Protein AF-A0A0C3Q1I4-F1 (afdb_monomer_lite)

Sequence (252 aa):
MLTPQARILRLLVARRTSPTLAASWKVRGNGSRATNPTNKQSALCCYRQPPISSAFNTSNLSAMATLPTVLLDVNYTDEKTKIEHFLRNFVSQDVTRAFGEMDLEDHEDDEGMGGEDRGTYMKQLQQIANRRQQALEIDLEDVSKHDKGITGLVAAIRGNTRRYTQLFCEVVDSIIPQPTVDISMEEDPLDVILHQRREQQAQSQAENPEAAPFPPELMRRYNLYFKPLASDNIKPFAVREVHGSDMGKLIT

Secondary structure (DSSP, 8-state):
-----------------------------------------------PPPPP-------------PPPPPP-S--HHHHHHHHHHHHHH---HHHHHHTTS------------TTTTS-HHHHHHHHHHTTS--EEEEEHHHHHHH---SS-HHHHHHH-HHHHHHHHHHHHHHHPPPPSS-TTS---HHHHHHHHHHHHHHHHHHH-TTPPPPPHHHH---EEEEEPPSSS--PPPPGGG--GGGTTS---

Foldseek 3Di:
DDDDDDDDDDDDDDDDDDDDDDDDDDDDDDDDDDDDDDDDDDDDDDDDDDDDDDDDDDPDDDPPPDDDDDDDPDDLVVVLVLLLCLLQPQWDVVVVVVVVPDDDDDDDDDDDDPDPTRDPNLVVLQCVLQVNAAEAEDEVVSLVVSDPDPPRPSVVCQQAVVVVQVSNVVSSVVVRDHHPDDCVVDDDPLNVVVVVVVVVVVVVCVVPVPDDDDDVVSVRRHHYHYDYHPPPPPDQDDPVNDDPSSPRGDGD

InterPro domains:
  IPR012340 Nucleic acid-binding, OB-fold [SSF50249] (116-252)
  IPR027925 MCM, N-terminal domain [PF14551] (80-227)

Structure (mmCIF, N/CA/C/O backbone):
data_AF-A0A0C3Q1I4-F1
#
_entry.id   AF-A0A0C3Q1I4-F1
#
loop_
_atom_site.group_PDB
_atom_site.id
_atom_site.type_symbol
_atom_site.label_atom_id
_atom_site.label_alt_id
_atom_site.label_comp_id
_atom_site.label_asym_id
_atom_site.label_entity_id
_atom_site.label_seq_id
_atom_site.pdbx_PDB_ins_code
_atom_site.Cartn_x
_atom_site.Cartn_y
_atom_site.Cartn_z
_atom_site.occupancy
_atom_site.B_iso_or_equiv
_atom_site.auth_seq_id
_atom_site.auth_comp_id
_atom_site.auth_asym_id
_atom_site.auth_atom_id
_atom_site.pdbx_PDB_model_num
ATOM 1 N N . MET A 1 1 ? -34.518 -12.593 52.560 1.00 38.69 1 MET A N 1
ATOM 2 C CA . MET A 1 1 ? -35.019 -13.984 52.499 1.00 38.69 1 MET A CA 1
ATOM 3 C C . MET A 1 1 ? -34.585 -14.547 51.151 1.00 38.69 1 MET A C 1
ATOM 5 O O . MET A 1 1 ? -35.079 -14.083 50.141 1.00 38.69 1 MET A O 1
ATOM 9 N N . LEU A 1 2 ? -33.377 -15.112 51.091 1.00 38.28 2 LEU A N 1
ATOM 10 C CA . LEU A 1 2 ? -33.091 -16.558 51.109 1.00 38.28 2 LEU A CA 1
ATOM 11 C C . LEU A 1 2 ? -33.556 -17.270 49.827 1.00 38.28 2 LEU A C 1
ATOM 13 O O . LEU A 1 2 ? -34.738 -17.512 49.619 1.00 38.28 2 LEU A O 1
ATOM 17 N N . THR A 1 3 ? -32.564 -17.585 48.995 1.00 54.28 3 THR A N 1
ATOM 18 C CA . THR A 1 3 ? -32.604 -18.534 47.880 1.00 54.28 3 THR A CA 1
ATOM 19 C C . THR A 1 3 ? -32.886 -19.964 48.366 1.00 54.28 3 THR A C 1
ATOM 21 O O . THR A 1 3 ? -32.583 -20.298 49.513 1.00 54.28 3 THR A O 1
ATOM 24 N N . PRO A 1 4 ? -33.351 -20.850 47.471 1.00 53.34 4 PRO A N 1
ATOM 25 C CA . PRO A 1 4 ? -33.016 -22.275 47.531 1.00 53.34 4 PRO A CA 1
ATOM 26 C C . PRO A 1 4 ? -32.331 -22.704 46.213 1.00 53.34 4 PRO A C 1
ATOM 28 O O . PRO A 1 4 ? -32.844 -22.453 45.129 1.00 53.34 4 PRO A O 1
ATOM 31 N N . GLN A 1 5 ? -31.054 -23.108 46.233 1.00 43.47 5 GLN A N 1
ATOM 32 C CA . GLN A 1 5 ? -30.559 -24.495 46.394 1.00 43.47 5 GLN A CA 1
ATOM 33 C C . GLN A 1 5 ? -31.096 -25.466 45.317 1.00 43.47 5 GLN A C 1
ATOM 35 O O . GLN A 1 5 ? -32.292 -25.698 45.252 1.00 43.47 5 GLN A O 1
ATOM 40 N N . ALA A 1 6 ? -30.295 -25.943 44.353 1.00 41.22 6 ALA A N 1
ATOM 41 C CA . ALA A 1 6 ? -29.143 -26.869 44.405 1.00 41.22 6 ALA A CA 1
ATOM 42 C C . ALA A 1 6 ? -29.520 -28.357 44.211 1.00 41.22 6 ALA A C 1
ATOM 44 O O . ALA A 1 6 ? -30.497 -28.831 44.779 1.00 41.22 6 ALA A O 1
ATOM 45 N N . ARG A 1 7 ? -28.619 -29.075 43.502 1.00 37.97 7 ARG A N 1
ATOM 46 C CA . ARG A 1 7 ? -28.539 -30.518 43.132 1.00 37.97 7 ARG A CA 1
ATOM 47 C C . ARG A 1 7 ? -28.944 -30.769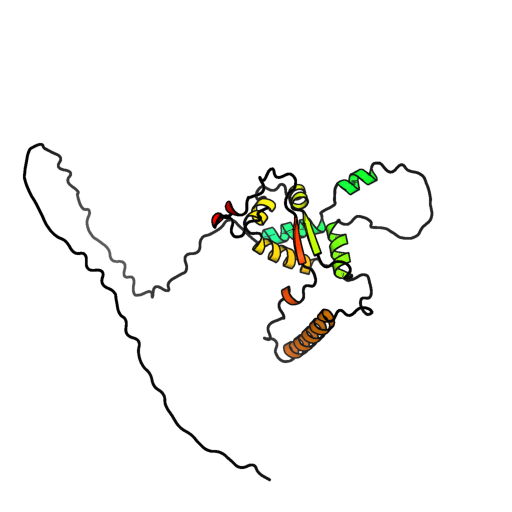 41.671 1.00 37.97 7 ARG A C 1
ATOM 49 O O . ARG A 1 7 ? -30.023 -30.384 41.262 1.00 37.97 7 ARG A O 1
ATOM 56 N N . ILE A 1 8 ? -28.114 -31.383 40.822 1.00 40.69 8 ILE A N 1
ATOM 57 C CA . ILE A 1 8 ? -27.503 -32.715 40.982 1.00 40.69 8 ILE A CA 1
ATOM 58 C C . ILE A 1 8 ? -26.078 -32.784 40.389 1.00 40.69 8 ILE A C 1
ATOM 60 O O . ILE A 1 8 ? -25.764 -32.200 39.359 1.00 40.69 8 ILE A O 1
ATOM 64 N N . LEU A 1 9 ? -25.237 -33.548 41.088 1.00 35.94 9 LEU A N 1
ATOM 65 C CA . LEU A 1 9 ? -23.840 -33.905 40.836 1.00 35.94 9 LEU A CA 1
ATOM 66 C C . LEU A 1 9 ? -23.781 -35.285 40.140 1.00 35.94 9 LEU A C 1
ATOM 68 O O . LEU A 1 9 ? -24.500 -36.171 40.597 1.00 35.94 9 LEU A O 1
ATOM 72 N N . ARG A 1 10 ? -22.867 -35.497 39.172 1.00 35.00 10 ARG A N 1
ATOM 73 C CA . ARG A 1 10 ? -21.882 -36.620 39.081 1.00 35.00 10 ARG A CA 1
ATOM 74 C C . ARG A 1 10 ? -21.570 -37.135 37.659 1.00 35.00 10 ARG A C 1
ATOM 76 O O . ARG A 1 10 ? -22.431 -37.675 36.985 1.00 35.00 10 ARG A O 1
ATOM 83 N N . LEU A 1 11 ? -20.256 -37.108 37.376 1.00 36.16 11 LEU A N 1
ATOM 84 C CA . LEU A 1 11 ? -19.405 -38.156 36.776 1.00 36.16 11 LEU A CA 1
ATOM 85 C C . LEU A 1 11 ? -19.721 -38.665 35.357 1.00 36.16 11 LEU A C 1
ATOM 87 O O . LEU A 1 11 ? -20.658 -39.428 35.180 1.00 36.16 11 LEU A O 1
ATOM 91 N N . LEU A 1 12 ? -18.770 -38.486 34.428 1.00 39.31 12 LEU A N 1
ATOM 92 C CA . LEU A 1 12 ? -17.860 -39.587 34.067 1.00 39.31 12 LEU A CA 1
ATOM 93 C C . LEU A 1 12 ? -16.627 -39.085 33.290 1.00 39.31 12 LEU A C 1
ATOM 95 O O . LEU A 1 12 ? -16.726 -38.532 32.200 1.00 39.31 12 LEU A O 1
ATOM 99 N N . VAL A 1 13 ? -15.450 -39.339 33.858 1.00 43.03 13 VAL A N 1
ATOM 100 C CA . VAL A 1 13 ? -14.154 -39.329 33.171 1.00 43.03 13 VAL A CA 1
ATOM 101 C C . VAL A 1 13 ? -14.039 -40.627 32.369 1.00 43.03 13 VAL A C 1
ATOM 103 O O . VAL A 1 13 ? -14.172 -41.703 32.948 1.00 43.03 13 VAL A O 1
ATOM 106 N N . ALA A 1 14 ? -13.725 -40.550 31.075 1.00 37.81 14 ALA A N 1
ATOM 107 C CA . ALA A 1 14 ? -13.300 -41.712 30.296 1.00 37.81 14 ALA A CA 1
ATOM 108 C C . ALA A 1 14 ? -12.141 -41.351 29.355 1.00 37.81 14 ALA A C 1
ATOM 110 O O . ALA A 1 14 ? -12.310 -40.747 28.301 1.00 37.81 14 ALA A O 1
ATOM 111 N N . ARG A 1 15 ? -10.943 -41.762 29.781 1.00 39.44 15 ARG A N 1
ATOM 112 C CA . ARG A 1 15 ? -9.748 -41.973 28.957 1.00 39.44 15 ARG A CA 1
ATOM 113 C C . ARG A 1 15 ? -10.019 -43.059 27.907 1.00 39.44 15 ARG A C 1
ATOM 115 O O . ARG A 1 15 ? -10.636 -44.062 28.258 1.00 39.44 15 ARG A O 1
ATOM 122 N N . ARG A 1 16 ? -9.458 -42.916 26.701 1.00 40.28 16 ARG A N 1
ATOM 123 C CA . ARG A 1 16 ? -9.023 -43.992 25.773 1.00 40.28 16 ARG A CA 1
ATOM 124 C C . ARG A 1 16 ? -8.257 -43.326 24.619 1.00 40.28 16 ARG A C 1
ATOM 126 O O . ARG A 1 16 ? -8.832 -42.539 23.886 1.00 40.28 16 ARG A O 1
ATOM 133 N N . THR A 1 17 ? -6.924 -43.315 24.645 1.00 42.12 17 THR A N 1
ATOM 134 C CA . THR A 1 17 ? -6.023 -44.304 24.010 1.00 42.12 17 THR A CA 1
ATOM 135 C C . THR A 1 17 ? -6.276 -44.485 22.513 1.00 42.12 17 THR A C 1
ATOM 137 O O . THR A 1 17 ? -7.253 -45.107 22.103 1.00 42.12 17 THR A O 1
ATOM 140 N N . SER A 1 18 ? -5.335 -43.953 21.739 1.00 44.62 18 SER A N 1
ATOM 141 C CA . SER A 1 18 ? -5.064 -44.211 20.328 1.00 44.62 18 SER A CA 1
ATOM 142 C C . SER A 1 18 ? -4.765 -45.688 20.045 1.00 44.62 18 SER A C 1
ATOM 144 O O . SER A 1 18 ? -4.252 -46.398 20.913 1.00 44.62 18 SER A O 1
ATOM 146 N N . PRO A 1 19 ? -4.979 -46.123 18.794 1.00 50.53 19 PRO A N 1
ATOM 147 C CA . PRO A 1 19 ? -4.106 -47.118 18.199 1.00 50.53 19 PRO A CA 1
ATOM 148 C C . PRO A 1 19 ? -3.518 -46.631 16.870 1.00 50.53 19 PRO A C 1
ATOM 150 O O . PRO A 1 19 ? -4.205 -46.187 15.953 1.00 50.53 19 PRO A O 1
ATOM 153 N N . THR A 1 20 ? -2.201 -46.754 16.811 1.00 43.53 20 THR A N 1
ATOM 154 C CA . THR A 1 20 ? -1.346 -46.783 15.631 1.00 43.53 20 THR A CA 1
ATOM 155 C C . THR A 1 20 ? -1.744 -47.928 14.697 1.00 43.53 20 THR A C 1
ATOM 157 O O . THR A 1 20 ? -1.923 -49.058 15.143 1.00 43.53 20 THR A O 1
ATOM 160 N N . LEU A 1 21 ? -1.808 -47.675 13.387 1.00 42.19 21 LEU A N 1
ATOM 161 C CA . LEU A 1 21 ? -1.777 -48.726 12.367 1.00 42.19 21 LEU A CA 1
ATOM 162 C C . LEU A 1 21 ? -0.843 -48.296 11.236 1.00 42.19 21 LEU A C 1
ATOM 164 O O . LEU A 1 21 ? -1.163 -47.455 10.400 1.00 42.19 21 LEU A O 1
ATOM 168 N N . ALA A 1 22 ? 0.353 -48.879 11.274 1.00 37.84 22 ALA A N 1
ATOM 169 C CA . ALA A 1 22 ? 1.361 -48.821 10.234 1.00 37.84 22 ALA A CA 1
ATOM 170 C C . ALA A 1 22 ? 0.911 -49.670 9.035 1.00 37.84 22 ALA A C 1
ATOM 172 O O . ALA A 1 22 ? 0.717 -50.881 9.156 1.00 37.84 22 ALA A O 1
ATOM 173 N N . ALA A 1 23 ? 0.768 -49.044 7.868 1.00 41.00 23 ALA A N 1
ATOM 174 C CA . ALA A 1 23 ? 0.562 -49.746 6.609 1.00 41.00 23 ALA A CA 1
ATOM 175 C C . ALA A 1 23 ? 1.924 -50.160 6.032 1.00 41.00 23 ALA A C 1
ATOM 177 O O . ALA A 1 23 ? 2.667 -49.358 5.474 1.00 41.00 23 ALA A O 1
ATOM 178 N N . SER A 1 24 ? 2.243 -51.441 6.203 1.00 37.06 24 SER A N 1
ATOM 179 C CA . SER A 1 24 ? 3.369 -52.137 5.583 1.00 37.06 24 SER A CA 1
ATOM 180 C C . SER A 1 24 ? 3.095 -52.356 4.090 1.00 37.06 24 SER A C 1
ATOM 182 O O . SER A 1 24 ? 2.122 -53.016 3.726 1.00 37.06 24 SER A O 1
ATOM 184 N N . TRP A 1 25 ? 3.948 -51.817 3.215 1.00 35.66 25 TRP A N 1
ATOM 185 C CA . TRP A 1 25 ? 3.946 -52.158 1.791 1.00 35.66 25 TRP A CA 1
ATOM 186 C C . TRP A 1 25 ? 4.811 -53.396 1.557 1.00 35.66 25 TRP A C 1
ATOM 188 O O . TRP A 1 25 ? 6.024 -53.399 1.765 1.00 35.66 25 TRP A O 1
ATOM 198 N N . LYS A 1 26 ? 4.149 -54.473 1.133 1.00 37.47 26 LYS A N 1
ATOM 199 C CA . LYS A 1 26 ? 4.740 -55.773 0.824 1.00 37.47 26 LYS A CA 1
ATOM 200 C C . LYS A 1 26 ? 5.160 -55.812 -0.644 1.00 37.47 26 LYS A C 1
ATOM 202 O O . LYS A 1 26 ? 4.319 -55.934 -1.531 1.00 37.47 26 LYS A O 1
ATOM 207 N N . VAL A 1 27 ? 6.468 -55.744 -0.885 1.00 41.34 27 VAL A N 1
ATOM 208 C CA . VAL A 1 27 ? 7.090 -56.028 -2.186 1.00 41.34 27 VAL A CA 1
ATOM 209 C C . VAL A 1 27 ? 6.912 -57.515 -2.497 1.00 41.34 27 VAL A C 1
ATOM 211 O O . VAL A 1 27 ? 7.318 -58.380 -1.720 1.00 41.34 27 VAL A O 1
ATOM 214 N N . ARG A 1 28 ? 6.270 -57.816 -3.629 1.00 34.34 28 ARG A N 1
ATOM 215 C CA . ARG A 1 28 ? 6.126 -59.171 -4.171 1.00 34.34 28 ARG A CA 1
ATOM 216 C C . ARG A 1 28 ? 7.160 -59.359 -5.280 1.00 34.34 28 ARG A C 1
ATOM 218 O O . ARG A 1 28 ? 7.075 -58.707 -6.314 1.00 34.34 28 ARG A O 1
ATOM 225 N N . GLY A 1 29 ? 8.123 -60.245 -5.042 1.00 33.34 29 GLY A N 1
ATOM 226 C CA . GLY A 1 29 ? 8.991 -60.806 -6.072 1.00 33.34 29 GLY A CA 1
ATOM 227 C C . GLY A 1 29 ? 8.392 -62.083 -6.669 1.00 33.34 29 GLY A C 1
ATOM 228 O O . GLY A 1 29 ? 7.712 -62.831 -5.973 1.00 33.34 29 GLY A O 1
ATOM 229 N N . ASN A 1 30 ? 8.662 -62.299 -7.954 1.00 36.88 30 ASN A N 1
ATOM 230 C CA . ASN A 1 30 ? 8.696 -63.575 -8.682 1.00 36.88 30 ASN A CA 1
ATOM 231 C C . ASN A 1 30 ? 9.589 -63.285 -9.905 1.00 36.88 30 ASN A C 1
ATOM 233 O O . ASN A 1 30 ? 9.352 -62.307 -10.603 1.00 36.88 30 ASN A O 1
ATOM 237 N N . GLY A 1 31 ? 10.740 -63.930 -10.099 1.00 34.59 31 GLY A N 1
ATOM 238 C CA . GLY A 1 31 ? 10.882 -65.322 -10.540 1.00 34.59 31 GLY A CA 1
ATOM 239 C C . GLY A 1 31 ? 11.451 -65.320 -11.971 1.00 34.59 31 GLY A C 1
ATOM 240 O O . GLY A 1 31 ? 10.708 -65.175 -12.928 1.00 34.59 31 GLY A O 1
ATOM 241 N N . SER A 1 32 ? 12.776 -65.212 -12.120 1.00 33.72 32 SER A N 1
ATOM 242 C CA . SER A 1 32 ? 13.679 -66.260 -12.641 1.00 33.72 32 SER A CA 1
ATOM 243 C C . SER A 1 32 ? 13.355 -66.845 -14.028 1.00 33.72 32 SER A C 1
ATOM 245 O O . SER A 1 32 ? 12.455 -67.670 -14.163 1.00 33.72 32 SER A O 1
ATOM 247 N N . ARG A 1 33 ? 14.229 -66.578 -15.013 1.00 34.12 33 ARG A N 1
ATOM 248 C CA . ARG A 1 33 ? 14.673 -67.591 -15.988 1.00 34.12 33 ARG A CA 1
ATOM 249 C C . ARG A 1 33 ? 16.094 -67.277 -16.479 1.00 34.12 33 ARG A C 1
ATOM 251 O O . ARG A 1 33 ? 16.378 -66.170 -16.917 1.00 34.12 33 ARG A O 1
ATOM 258 N N . ALA A 1 34 ? 16.968 -68.266 -16.332 1.00 35.56 34 ALA A N 1
ATOM 259 C CA . ALA A 1 34 ? 18.386 -68.263 -16.677 1.00 35.56 34 ALA A CA 1
ATOM 260 C C . ALA A 1 34 ? 18.632 -68.658 -18.144 1.00 35.56 34 ALA A C 1
ATOM 262 O O . ALA A 1 34 ? 17.842 -69.433 -18.670 1.00 35.56 34 ALA A O 1
ATOM 263 N N . THR A 1 35 ? 19.757 -68.215 -18.729 1.00 44.38 35 THR A N 1
ATOM 264 C CA . THR A 1 35 ? 20.796 -69.060 -19.373 1.00 44.38 35 THR A CA 1
ATOM 265 C C . THR A 1 35 ? 22.061 -68.233 -19.688 1.00 44.38 35 THR A C 1
ATOM 267 O O . THR A 1 35 ? 21.977 -67.073 -20.070 1.00 44.38 35 THR A O 1
ATOM 270 N N . ASN A 1 36 ? 23.215 -68.866 -19.466 1.00 39.28 36 ASN A N 1
ATOM 271 C CA . ASN A 1 36 ? 24.620 -68.405 -19.419 1.00 39.28 36 ASN A CA 1
ATOM 272 C C . ASN A 1 36 ? 25.294 -68.441 -20.830 1.00 39.28 36 ASN A C 1
ATOM 274 O O . ASN A 1 36 ? 24.610 -68.833 -21.773 1.00 39.28 36 ASN A O 1
ATOM 278 N N . PRO A 1 37 ? 26.638 -68.360 -20.997 1.00 54.78 37 PRO A N 1
ATOM 279 C CA . PRO A 1 37 ? 27.658 -67.353 -20.629 1.00 54.78 37 PRO A CA 1
ATOM 280 C C . PRO A 1 37 ? 28.511 -66.904 -21.858 1.00 54.78 37 PRO A C 1
ATOM 282 O O . PRO A 1 37 ? 28.447 -67.537 -22.899 1.00 54.78 37 PRO A O 1
ATOM 285 N N . THR A 1 38 ? 29.389 -65.892 -21.719 1.00 39.16 38 THR A N 1
ATOM 286 C CA . THR A 1 38 ? 30.847 -65.990 -22.025 1.00 39.16 38 THR A CA 1
ATOM 287 C C . THR A 1 38 ? 31.589 -64.643 -21.929 1.00 39.16 38 THR A C 1
ATOM 289 O O . THR A 1 38 ? 31.315 -63.723 -22.687 1.00 39.16 38 THR A O 1
ATOM 292 N N . ASN A 1 39 ? 32.623 -64.640 -21.077 1.00 34.31 39 ASN A N 1
ATOM 293 C CA . ASN A 1 39 ? 33.997 -64.172 -21.332 1.00 34.31 39 ASN A CA 1
ATOM 294 C C . ASN A 1 39 ? 34.309 -62.661 -21.486 1.00 34.31 39 ASN A C 1
ATOM 296 O O . ASN A 1 39 ? 34.096 -62.082 -22.547 1.00 34.31 39 ASN A O 1
ATOM 300 N N . LYS A 1 40 ? 34.977 -62.098 -20.462 1.00 37.25 40 LYS A N 1
ATOM 301 C CA . LYS A 1 40 ? 36.328 -61.459 -20.464 1.00 37.25 40 LYS A CA 1
ATOM 302 C C . LYS A 1 40 ? 36.406 -60.426 -19.322 1.00 37.25 40 LYS A C 1
ATOM 304 O O . LYS A 1 40 ? 35.634 -59.485 -19.283 1.00 37.25 40 LYS A O 1
ATOM 309 N N . GLN A 1 41 ? 37.108 -60.767 -18.241 1.00 35.56 41 GLN A N 1
ATOM 310 C CA . GLN A 1 41 ? 38.458 -60.302 -17.869 1.00 35.56 41 GLN A CA 1
ATOM 311 C C . GLN A 1 41 ? 38.519 -58.925 -17.173 1.00 35.56 41 GLN A C 1
ATOM 313 O O . GLN A 1 41 ? 38.146 -57.903 -17.729 1.00 35.56 41 GLN A O 1
ATOM 318 N N . SER A 1 42 ? 39.113 -58.975 -15.970 1.00 33.62 42 SER A N 1
ATOM 319 C CA . SER A 1 42 ? 40.003 -57.988 -15.334 1.00 33.62 42 SER A CA 1
ATOM 320 C C . SER A 1 42 ? 39.477 -56.595 -14.965 1.00 33.62 42 SER A C 1
ATOM 322 O O . SER A 1 42 ? 39.357 -55.728 -15.818 1.00 33.62 42 SER A O 1
ATOM 324 N N . ALA A 1 43 ? 39.375 -56.328 -13.659 1.00 38.19 43 ALA A N 1
ATOM 325 C CA . ALA A 1 43 ? 40.294 -55.414 -12.966 1.00 38.19 43 ALA A CA 1
ATOM 326 C C . ALA A 1 43 ? 40.037 -55.466 -11.451 1.00 38.19 43 ALA A C 1
ATOM 328 O O . ALA A 1 43 ? 38.956 -55.151 -10.961 1.00 38.19 43 ALA A O 1
ATOM 329 N N . LEU A 1 44 ? 41.060 -55.896 -10.718 1.00 38.38 44 LEU A N 1
ATOM 330 C CA . LEU A 1 44 ? 41.167 -55.795 -9.270 1.00 38.38 44 LEU A CA 1
ATOM 331 C C . LEU A 1 44 ? 41.337 -54.315 -8.898 1.00 38.38 44 LEU A C 1
ATOM 333 O O . LEU A 1 44 ? 42.262 -53.673 -9.387 1.00 38.38 44 LEU A O 1
ATOM 337 N N . CYS A 1 45 ? 40.495 -53.788 -8.011 1.00 34.16 45 CYS A N 1
ATOM 338 C CA . CYS A 1 45 ? 40.786 -52.549 -7.293 1.00 34.16 45 CYS A CA 1
ATOM 339 C C . CYS A 1 45 ? 40.603 -52.801 -5.794 1.00 34.16 45 CYS A C 1
ATOM 341 O O . CYS A 1 45 ? 39.491 -52.959 -5.290 1.00 34.16 45 CYS A O 1
ATOM 343 N N . CYS A 1 46 ? 41.734 -52.912 -5.103 1.00 32.66 46 CYS A N 1
ATOM 344 C CA . CYS A 1 46 ? 41.841 -53.090 -3.665 1.00 32.66 46 CYS A CA 1
ATOM 345 C C . CYS A 1 46 ? 41.402 -51.807 -2.943 1.00 32.66 46 CYS A C 1
ATOM 347 O O . CYS A 1 46 ? 42.139 -50.822 -2.946 1.00 32.66 46 CYS A O 1
ATOM 349 N N . TYR A 1 47 ? 40.245 -51.820 -2.274 1.00 36.66 47 TYR A N 1
ATOM 350 C CA . TYR A 1 47 ? 39.882 -50.759 -1.333 1.00 36.66 47 TYR A CA 1
ATOM 351 C C . TYR A 1 47 ? 40.475 -51.064 0.046 1.00 36.66 47 TYR A C 1
ATOM 353 O O . TYR A 1 47 ? 40.062 -51.984 0.751 1.00 36.66 47 TYR A O 1
ATOM 361 N N . ARG A 1 48 ? 41.493 -50.284 0.403 1.00 36.03 48 ARG A N 1
ATOM 362 C CA . ARG A 1 48 ? 42.182 -50.286 1.694 1.00 36.03 48 ARG A CA 1
ATOM 363 C C . ARG A 1 48 ? 41.350 -49.463 2.688 1.00 36.03 48 ARG A C 1
ATOM 365 O O . ARG A 1 48 ? 41.158 -48.270 2.474 1.00 36.03 48 ARG A O 1
ATOM 372 N N . GLN A 1 49 ? 40.849 -50.086 3.754 1.00 44.31 49 GLN A N 1
ATOM 373 C CA . GLN A 1 49 ? 40.230 -49.387 4.890 1.00 44.31 49 GLN A CA 1
ATOM 374 C C . GLN A 1 49 ? 41.304 -48.690 5.752 1.00 44.31 49 GLN A C 1
ATOM 376 O O . GLN A 1 49 ? 42.346 -49.303 6.002 1.00 44.31 49 GLN A O 1
ATOM 381 N N . PRO A 1 50 ? 41.066 -47.466 6.261 1.00 55.12 50 PRO A N 1
ATOM 382 C CA . PRO A 1 50 ? 41.773 -46.935 7.423 1.00 55.12 50 PRO A CA 1
ATOM 383 C C . PRO A 1 50 ? 41.001 -47.195 8.739 1.00 55.12 50 PRO A C 1
ATOM 385 O O . PRO A 1 50 ? 39.787 -47.407 8.713 1.00 55.12 50 PRO A O 1
ATOM 388 N N . PRO A 1 51 ? 41.700 -47.212 9.891 1.00 50.06 51 PRO A N 1
ATOM 389 C CA . PRO A 1 51 ? 41.201 -47.779 11.138 1.00 50.06 51 PRO A CA 1
ATOM 390 C C . PRO A 1 51 ? 40.299 -46.847 11.955 1.00 50.06 51 PRO A C 1
ATOM 392 O O . PRO A 1 51 ? 40.400 -45.623 11.935 1.00 50.06 51 PRO A O 1
ATOM 395 N N . ILE A 1 52 ? 39.457 -47.518 12.734 1.00 45.97 52 ILE A N 1
ATOM 396 C CA . ILE A 1 52 ? 38.556 -47.040 13.779 1.00 45.97 52 ILE A CA 1
ATOM 397 C C . ILE A 1 52 ? 39.358 -46.399 14.921 1.00 45.97 52 ILE A C 1
ATOM 399 O O . ILE A 1 52 ? 40.189 -47.078 15.517 1.00 45.97 52 ILE A O 1
ATOM 403 N N . SER A 1 53 ? 39.056 -45.146 15.282 1.00 41.69 53 SER A N 1
ATOM 404 C CA . SER A 1 53 ? 39.014 -44.687 16.682 1.00 41.69 53 SER A CA 1
ATOM 405 C C . SER A 1 53 ? 38.485 -43.251 16.780 1.00 41.69 53 SER A C 1
ATOM 407 O O . SER A 1 53 ? 39.110 -42.312 16.295 1.00 41.69 53 SER A O 1
ATOM 409 N N . SER A 1 54 ? 37.343 -43.057 17.430 1.00 43.69 54 SER A N 1
ATOM 410 C CA . SER A 1 54 ? 37.261 -42.378 18.734 1.00 43.69 54 SER A CA 1
ATOM 411 C C . SER A 1 54 ? 35.833 -41.896 18.984 1.00 43.69 54 SER A C 1
ATOM 413 O O . SER A 1 54 ? 35.129 -41.412 18.102 1.00 43.69 54 SER A O 1
ATOM 415 N N . ALA A 1 55 ? 35.391 -42.133 20.210 1.00 47.34 55 ALA A N 1
ATOM 416 C CA . ALA A 1 55 ? 34.051 -41.884 20.689 1.00 47.34 55 ALA A CA 1
ATOM 417 C C . ALA A 1 55 ? 33.700 -40.389 20.693 1.00 47.34 55 ALA A C 1
ATOM 419 O O . ALA A 1 55 ? 34.435 -39.588 21.264 1.00 47.34 55 ALA A O 1
ATOM 420 N N . PHE A 1 56 ? 32.516 -40.046 20.185 1.00 43.38 56 PHE A N 1
ATOM 421 C CA . PHE A 1 56 ? 31.776 -38.889 20.674 1.00 43.38 56 PHE A CA 1
ATOM 422 C C . PHE A 1 56 ? 30.433 -39.355 21.220 1.00 43.38 56 PHE A C 1
ATOM 424 O O . PHE A 1 56 ? 29.549 -39.832 20.513 1.00 43.38 56 PHE A O 1
ATOM 431 N N . ASN A 1 57 ? 30.351 -39.257 22.539 1.00 50.59 57 ASN A N 1
ATOM 432 C CA . ASN A 1 57 ? 29.170 -39.466 23.343 1.00 50.59 57 ASN A CA 1
ATOM 433 C C . ASN A 1 57 ? 28.205 -38.303 23.070 1.00 50.59 57 ASN A C 1
ATOM 435 O O . ASN A 1 57 ? 28.442 -37.192 23.535 1.00 50.59 57 ASN A O 1
ATOM 439 N N . THR A 1 58 ? 27.136 -38.533 22.311 1.00 51.28 58 THR A N 1
ATOM 440 C CA . THR A 1 58 ? 25.990 -37.617 22.289 1.00 51.28 58 THR A CA 1
ATOM 441 C C . THR A 1 58 ? 24.837 -38.293 23.001 1.00 51.28 58 THR A C 1
ATOM 443 O O . THR A 1 58 ? 24.022 -39.006 22.415 1.00 51.28 58 THR A O 1
ATOM 446 N N . SER A 1 59 ? 24.793 -38.062 24.306 1.00 51.44 59 SER A N 1
ATOM 447 C CA . SER A 1 59 ? 23.578 -38.162 25.089 1.00 51.44 59 SER A CA 1
ATOM 448 C C . SER A 1 59 ? 22.478 -37.320 24.436 1.00 51.44 59 SER A C 1
ATOM 450 O O . SER A 1 59 ? 22.585 -36.101 24.359 1.00 51.44 59 SER A O 1
ATOM 452 N N . ASN A 1 60 ? 21.437 -38.005 23.971 1.00 55.16 60 ASN A N 1
ATOM 453 C CA . ASN A 1 60 ? 20.034 -37.633 24.126 1.00 55.16 60 ASN A CA 1
ATOM 454 C C . ASN A 1 60 ? 19.709 -36.126 24.010 1.00 55.16 60 ASN A C 1
ATOM 456 O O . ASN A 1 60 ? 19.571 -35.426 25.011 1.00 55.16 60 ASN A O 1
ATOM 460 N N . LEU A 1 61 ? 19.509 -35.652 22.779 1.00 54.88 61 LEU A N 1
ATOM 461 C CA . LEU A 1 61 ? 18.767 -34.425 22.501 1.00 54.88 61 LEU A CA 1
ATOM 462 C C . LEU A 1 61 ? 17.534 -34.809 21.687 1.00 54.88 61 LEU A C 1
ATOM 464 O O . LEU A 1 61 ? 17.629 -35.247 20.543 1.00 54.88 61 LEU A O 1
ATOM 468 N N . SER A 1 62 ? 16.378 -34.679 22.332 1.00 50.03 62 SER A N 1
ATOM 469 C CA . SER A 1 62 ? 15.054 -34.737 21.721 1.00 50.03 62 SER A CA 1
ATOM 470 C C . SER A 1 62 ? 15.040 -33.896 20.443 1.00 50.03 62 SER A C 1
ATOM 472 O O . SER A 1 62 ? 15.106 -32.669 20.514 1.00 50.03 62 SER A O 1
ATOM 474 N N . ALA A 1 63 ? 14.956 -34.546 19.282 1.00 53.84 63 ALA A N 1
ATOM 475 C CA . ALA A 1 63 ? 14.796 -33.881 17.998 1.00 53.84 63 ALA A CA 1
ATOM 476 C C . ALA A 1 63 ? 13.403 -33.234 17.942 1.00 53.84 63 ALA A C 1
ATOM 478 O O . ALA A 1 63 ? 12.429 -33.841 17.503 1.00 53.84 63 ALA A O 1
ATOM 479 N N . MET A 1 64 ? 13.299 -31.999 18.435 1.00 59.62 64 MET A N 1
ATOM 480 C CA . MET A 1 64 ? 12.210 -31.104 18.064 1.00 59.62 64 MET A CA 1
ATOM 481 C C . MET A 1 64 ? 12.303 -30.929 16.549 1.00 59.62 64 MET A C 1
ATOM 483 O O . MET A 1 64 ? 13.348 -30.515 16.050 1.00 59.62 64 MET A O 1
ATOM 487 N N . ALA A 1 65 ? 11.256 -31.297 15.814 1.00 69.38 65 ALA A N 1
ATOM 488 C CA . ALA A 1 65 ? 11.194 -31.069 14.378 1.00 69.38 65 ALA A CA 1
ATOM 489 C C . ALA A 1 65 ? 11.244 -29.554 14.127 1.00 69.38 65 ALA A C 1
ATOM 491 O O . ALA A 1 65 ? 10.241 -28.858 14.274 1.00 69.38 65 ALA A O 1
ATOM 492 N N . THR A 1 66 ? 12.426 -29.027 13.822 1.00 79.62 66 THR A N 1
ATOM 493 C CA . THR A 1 66 ? 12.596 -27.630 13.441 1.00 79.62 66 THR A CA 1
ATOM 494 C C . THR A 1 66 ? 12.102 -27.469 12.010 1.00 79.62 66 THR A C 1
ATOM 496 O O . THR A 1 66 ? 12.467 -28.233 11.116 1.00 79.62 66 THR A O 1
ATOM 499 N N . LEU A 1 67 ? 11.216 -26.497 11.791 1.00 84.12 67 LEU A N 1
ATOM 500 C CA . LEU A 1 67 ? 10.771 -26.156 10.444 1.00 84.12 67 LEU A CA 1
ATOM 501 C C . LEU A 1 67 ? 11.986 -25.633 9.659 1.00 84.12 67 LEU A C 1
ATOM 503 O O . LEU A 1 67 ? 12.664 -24.729 10.154 1.00 84.12 67 LEU A O 1
ATOM 507 N N . PRO A 1 68 ? 12.296 -26.182 8.470 1.00 88.12 68 PRO A N 1
ATOM 508 C CA . PRO A 1 68 ? 13.404 -25.687 7.668 1.00 88.12 68 PRO A CA 1
ATOM 509 C C . PRO A 1 68 ? 13.093 -24.262 7.204 1.00 88.12 68 PRO A C 1
ATOM 511 O O . PRO A 1 68 ? 12.073 -24.017 6.561 1.00 88.12 68 PRO A O 1
ATOM 514 N N . THR A 1 69 ? 13.972 -23.317 7.524 1.00 88.69 69 THR A N 1
ATOM 515 C CA . THR A 1 69 ? 13.868 -21.927 7.071 1.00 88.69 69 THR A CA 1
ATOM 516 C C . THR A 1 69 ? 14.796 -21.706 5.885 1.00 88.69 69 THR A C 1
ATOM 518 O O . THR A 1 69 ? 15.986 -22.008 5.968 1.00 88.69 69 THR A O 1
ATOM 521 N N . VAL A 1 70 ? 14.271 -21.152 4.794 1.00 89.62 70 VAL A N 1
ATOM 522 C CA . VAL A 1 70 ? 15.075 -20.685 3.658 1.00 89.62 70 VAL A CA 1
ATOM 523 C C . VAL A 1 70 ? 15.319 -19.192 3.835 1.00 89.62 70 VAL A C 1
ATOM 525 O O . VAL A 1 70 ? 14.375 -18.439 4.067 1.00 89.62 70 VAL A O 1
ATOM 528 N N . LEU A 1 71 ? 16.579 -18.767 3.741 1.00 87.00 71 LEU A N 1
ATOM 529 C CA . LEU A 1 71 ? 16.939 -17.353 3.785 1.00 87.00 71 LEU A CA 1
ATOM 530 C C . LEU A 1 71 ? 16.702 -16.740 2.402 1.00 87.00 71 LEU A C 1
ATOM 532 O O . LEU A 1 71 ? 17.281 -17.191 1.415 1.00 87.00 71 LEU A O 1
ATOM 536 N N . LEU A 1 72 ? 15.826 -15.740 2.342 1.00 86.19 72 LEU A N 1
ATOM 537 C CA . LEU A 1 72 ? 15.575 -14.932 1.151 1.00 86.19 72 LEU A CA 1
ATOM 538 C C . LEU A 1 72 ? 16.241 -13.567 1.333 1.00 86.19 72 LEU A C 1
ATOM 540 O O . LEU A 1 72 ? 16.240 -13.027 2.436 1.00 86.19 72 LEU A O 1
ATOM 544 N N . ASP A 1 73 ? 16.755 -12.996 0.249 1.00 81.88 73 ASP A N 1
ATOM 545 C CA . ASP A 1 73 ? 17.428 -11.687 0.227 1.00 81.88 73 ASP A CA 1
ATOM 546 C C . ASP A 1 73 ? 16.437 -10.502 0.180 1.00 81.88 73 ASP A C 1
ATOM 548 O O . ASP A 1 73 ? 16.660 -9.496 -0.483 1.00 81.88 73 ASP A O 1
ATOM 552 N N . VAL A 1 74 ? 15.271 -10.642 0.818 1.00 84.44 74 VAL A N 1
ATOM 553 C CA . VAL A 1 74 ? 14.213 -9.619 0.799 1.00 84.44 74 VAL A CA 1
ATOM 554 C C . VAL A 1 74 ? 14.011 -9.090 2.209 1.00 84.44 74 VAL A C 1
ATOM 556 O O . VAL A 1 74 ? 13.493 -9.800 3.076 1.00 84.44 74 VAL A O 1
ATOM 559 N N . ASN A 1 75 ? 14.400 -7.832 2.429 1.00 90.50 75 ASN A N 1
ATOM 560 C CA . ASN A 1 75 ? 14.186 -7.141 3.693 1.00 90.50 75 ASN A CA 1
ATOM 561 C C . ASN A 1 75 ? 13.036 -6.127 3.607 1.00 90.50 75 ASN A C 1
ATOM 563 O O . ASN A 1 75 ? 13.178 -5.033 3.062 1.00 90.50 75 ASN A O 1
ATOM 567 N N . TYR A 1 76 ? 11.907 -6.462 4.231 1.00 91.31 76 TYR A N 1
ATOM 568 C CA . TYR A 1 76 ? 10.715 -5.614 4.232 1.00 91.31 76 TYR A CA 1
ATOM 569 C C . TYR A 1 76 ? 10.857 -4.331 5.064 1.00 91.31 76 TYR A C 1
ATOM 571 O O . TYR A 1 76 ? 10.085 -3.398 4.853 1.00 91.31 76 TYR A O 1
ATOM 579 N N . THR A 1 77 ? 11.794 -4.247 6.018 1.00 92.12 77 THR A N 1
ATOM 580 C CA . THR A 1 77 ? 11.993 -2.996 6.778 1.00 92.12 77 THR A CA 1
ATOM 581 C C . THR A 1 77 ? 12.561 -1.902 5.889 1.00 92.12 77 THR A C 1
ATOM 583 O O . THR A 1 77 ? 12.124 -0.757 5.961 1.00 92.12 77 THR A O 1
ATOM 586 N N . ASP A 1 78 ? 13.485 -2.278 5.011 1.00 90.75 78 ASP A N 1
ATOM 587 C CA . ASP A 1 78 ? 14.157 -1.353 4.101 1.00 90.75 78 ASP A CA 1
ATOM 588 C C . ASP A 1 78 ? 13.222 -0.962 2.954 1.00 90.75 78 ASP A C 1
ATOM 590 O O . ASP A 1 78 ? 13.252 0.155 2.452 1.00 90.75 78 ASP A O 1
ATOM 594 N N . GLU A 1 79 ? 12.324 -1.859 2.555 1.00 90.06 79 GLU A N 1
ATOM 595 C CA . GLU A 1 79 ? 11.287 -1.532 1.580 1.00 90.06 79 GLU A CA 1
ATOM 596 C C . GLU A 1 79 ? 10.270 -0.529 2.123 1.00 90.06 79 GLU A C 1
ATOM 598 O O . GLU A 1 79 ? 9.866 0.371 1.392 1.00 90.06 79 GLU A O 1
ATOM 603 N N . LYS A 1 80 ? 9.900 -0.613 3.408 1.00 93.19 80 LYS A N 1
ATOM 604 C CA . LYS A 1 80 ? 9.014 0.384 4.032 1.00 93.19 80 LYS A CA 1
ATOM 605 C C . LYS A 1 80 ? 9.600 1.790 3.971 1.00 93.19 80 LYS A C 1
ATOM 607 O O . LYS A 1 80 ? 8.881 2.723 3.626 1.00 93.19 80 LYS A O 1
ATOM 612 N N . THR A 1 81 ? 10.893 1.945 4.255 1.00 92.00 81 THR A N 1
ATOM 613 C CA . THR A 1 81 ? 11.548 3.263 4.212 1.00 92.00 81 THR A CA 1
ATOM 614 C C . THR A 1 81 ? 11.639 3.799 2.783 1.00 92.00 81 THR A C 1
ATOM 616 O O . THR A 1 81 ? 11.414 4.990 2.561 1.00 92.00 81 THR A O 1
ATOM 619 N N . LYS A 1 82 ? 11.869 2.928 1.789 1.00 90.56 82 LYS A N 1
ATOM 620 C CA . LYS A 1 82 ? 11.783 3.295 0.364 1.00 90.56 82 LYS A CA 1
ATOM 621 C C . LYS A 1 82 ? 10.380 3.769 -0.025 1.00 90.56 82 LYS A C 1
ATOM 623 O O . LYS A 1 82 ? 10.255 4.778 -0.716 1.00 90.56 82 LYS A O 1
ATOM 628 N N . ILE A 1 83 ? 9.337 3.067 0.426 1.00 92.06 83 ILE A N 1
ATOM 629 C CA . ILE A 1 83 ? 7.936 3.430 0.163 1.00 92.06 83 ILE A CA 1
ATOM 630 C C . ILE A 1 83 ? 7.596 4.777 0.812 1.00 92.06 83 ILE A C 1
ATOM 632 O O . ILE A 1 83 ? 6.994 5.633 0.167 1.00 92.06 83 ILE A O 1
ATOM 636 N N . GLU A 1 84 ? 8.016 5.002 2.058 1.00 92.12 84 GLU A N 1
ATOM 637 C CA . GLU A 1 84 ? 7.809 6.279 2.749 1.00 92.12 84 GLU A CA 1
ATOM 638 C C . GLU A 1 84 ? 8.482 7.439 2.006 1.00 92.12 84 GLU A C 1
ATOM 640 O O . GLU A 1 84 ? 7.860 8.479 1.778 1.00 92.12 84 GLU A O 1
ATOM 645 N N . HIS A 1 85 ? 9.733 7.247 1.580 1.00 90.56 85 HIS A N 1
ATOM 646 C CA . HIS A 1 85 ? 10.457 8.240 0.795 1.00 90.56 85 HIS A CA 1
ATOM 647 C C . HIS A 1 85 ? 9.757 8.528 -0.539 1.00 90.56 85 HIS A C 1
ATOM 649 O O . HIS A 1 85 ? 9.629 9.691 -0.920 1.00 90.56 85 HIS A O 1
ATOM 655 N N . PHE A 1 86 ? 9.278 7.490 -1.232 1.00 90.44 86 PHE A N 1
ATOM 656 C CA . PHE A 1 86 ? 8.517 7.633 -2.474 1.00 90.44 86 PHE A CA 1
ATOM 657 C C . PHE A 1 86 ? 7.262 8.488 -2.273 1.00 90.44 86 PHE A C 1
ATOM 659 O O . PHE A 1 86 ? 7.092 9.486 -2.968 1.00 90.44 86 PHE A O 1
ATOM 666 N N . LEU A 1 87 ? 6.420 8.160 -1.289 1.00 89.75 87 LEU A N 1
ATOM 667 C CA . LEU A 1 87 ? 5.160 8.875 -1.070 1.00 89.75 87 LEU A CA 1
ATOM 668 C C . LEU A 1 87 ? 5.371 10.354 -0.713 1.00 89.75 87 LEU A C 1
ATOM 670 O O . LEU A 1 87 ? 4.584 11.197 -1.137 1.00 89.75 87 LEU A O 1
ATOM 674 N N . ARG A 1 88 ? 6.431 10.680 0.041 1.00 88.25 88 ARG A N 1
ATOM 675 C CA . ARG A 1 88 ? 6.751 12.058 0.458 1.00 88.25 88 ARG A CA 1
ATOM 676 C C . ARG A 1 88 ? 7.388 12.905 -0.636 1.00 88.25 88 ARG A C 1
ATOM 678 O O . ARG A 1 88 ? 7.060 14.084 -0.742 1.00 88.25 88 ARG A O 1
ATOM 685 N N . ASN A 1 89 ? 8.292 12.324 -1.419 1.00 85.88 89 ASN A N 1
ATOM 686 C CA . ASN A 1 89 ? 9.153 13.085 -2.325 1.00 85.88 89 ASN A CA 1
ATOM 687 C C . ASN A 1 89 ? 8.696 13.044 -3.786 1.00 85.88 89 ASN A C 1
ATOM 689 O O . ASN A 1 89 ? 9.269 13.744 -4.620 1.00 85.88 89 ASN A O 1
ATOM 693 N N . PHE A 1 90 ? 7.692 12.234 -4.124 1.00 81.81 90 PHE A N 1
ATOM 694 C CA . PHE A 1 90 ? 7.233 12.129 -5.499 1.00 81.81 90 PHE A CA 1
ATOM 695 C C . PHE A 1 90 ? 6.513 13.401 -5.966 1.00 81.81 90 PHE A C 1
ATOM 697 O O . PHE A 1 90 ? 5.465 13.775 -5.438 1.00 81.81 90 PHE A O 1
ATOM 704 N N . VAL A 1 91 ? 7.057 14.023 -7.014 1.00 76.44 91 VAL A N 1
ATOM 705 C CA . VAL A 1 91 ? 6.452 15.142 -7.742 1.00 76.44 91 VAL A CA 1
ATOM 706 C C . VAL A 1 91 ? 6.321 14.735 -9.206 1.00 76.44 91 VAL A C 1
ATOM 708 O O . VAL A 1 91 ? 7.303 14.351 -9.845 1.00 76.44 91 VAL A O 1
ATOM 711 N N . SER A 1 92 ? 5.099 14.796 -9.732 1.00 68.38 92 SER A N 1
ATOM 712 C CA . SER A 1 92 ? 4.801 14.429 -11.117 1.00 68.38 92 SER A CA 1
ATOM 713 C C . SER A 1 92 ? 5.486 15.387 -12.095 1.00 68.38 92 SER A C 1
ATOM 715 O O . SER A 1 92 ? 5.339 16.604 -11.998 1.00 68.38 92 SER A O 1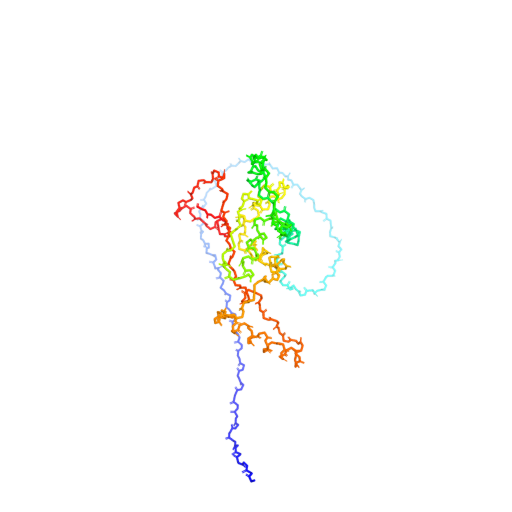
ATOM 717 N N . GLN A 1 93 ? 6.212 14.837 -13.072 1.00 62.69 93 GLN A N 1
ATOM 718 C CA . GLN A 1 93 ? 6.930 15.627 -14.083 1.00 62.69 93 GLN A CA 1
ATOM 719 C C . GLN A 1 93 ? 5.995 16.411 -15.018 1.00 62.69 93 GLN A C 1
ATOM 721 O O . GLN A 1 93 ? 6.392 17.455 -15.531 1.00 62.69 93 GLN A O 1
ATOM 726 N N . ASP A 1 94 ? 4.756 15.961 -15.225 1.00 60.09 94 ASP A N 1
ATOM 727 C CA . ASP A 1 94 ? 3.799 16.657 -16.101 1.00 60.09 94 ASP A CA 1
ATOM 728 C C . ASP A 1 94 ? 3.497 18.075 -15.609 1.00 60.09 94 ASP A C 1
ATOM 730 O O . ASP A 1 94 ? 3.370 19.006 -16.402 1.00 60.09 94 ASP A O 1
ATOM 734 N N . VAL A 1 95 ? 3.510 18.260 -14.290 1.00 56.12 95 VAL A N 1
ATOM 735 C CA . VAL A 1 95 ? 3.318 19.557 -13.645 1.00 56.12 95 VAL A CA 1
ATOM 736 C C . VAL A 1 95 ? 4.508 20.473 -13.951 1.00 56.12 95 VAL A C 1
ATOM 738 O O . VAL A 1 95 ? 4.332 21.591 -14.422 1.00 56.12 95 VAL A O 1
ATOM 741 N N . THR A 1 96 ? 5.739 19.960 -13.837 1.00 56.28 96 THR A N 1
ATOM 742 C CA . THR A 1 96 ? 6.957 20.734 -14.152 1.00 56.28 96 THR A CA 1
ATOM 743 C C . THR A 1 96 ? 7.051 21.189 -15.612 1.00 56.28 96 THR A C 1
ATOM 745 O O . THR A 1 96 ? 7.699 22.193 -15.891 1.00 56.28 96 THR A O 1
ATOM 748 N N . ARG A 1 97 ? 6.403 20.481 -16.546 1.00 56.31 97 ARG A N 1
ATOM 749 C CA . ARG A 1 97 ? 6.333 20.880 -17.960 1.00 56.31 97 ARG A CA 1
ATOM 750 C C . ARG A 1 97 ? 5.276 21.952 -18.205 1.00 56.31 97 ARG A C 1
ATOM 752 O O . ARG A 1 97 ? 5.558 22.898 -18.926 1.00 56.31 97 ARG A O 1
ATOM 759 N N . ALA A 1 98 ? 4.111 21.839 -17.566 1.00 55.59 98 ALA A N 1
ATOM 760 C CA . ALA A 1 98 ? 3.040 22.830 -17.673 1.00 55.59 98 ALA A CA 1
ATOM 761 C C . ALA A 1 98 ? 3.439 24.202 -17.096 1.00 55.59 98 ALA A C 1
ATOM 763 O O . ALA A 1 98 ? 3.073 25.229 -17.658 1.00 55.59 98 ALA A O 1
ATOM 764 N N . PHE A 1 99 ? 4.249 24.235 -16.032 1.00 55.69 99 PHE A N 1
ATOM 765 C CA . PHE A 1 99 ? 4.787 25.488 -15.481 1.00 55.69 99 PHE A CA 1
ATOM 766 C C . PHE A 1 99 ? 5.878 26.139 -16.345 1.00 55.69 99 PHE A C 1
ATOM 768 O O . PHE A 1 99 ? 6.132 27.329 -16.200 1.00 55.69 99 PHE A O 1
ATOM 775 N N . GLY A 1 100 ? 6.524 25.393 -17.247 1.00 57.56 100 GLY A N 1
ATOM 776 C CA . GLY A 1 100 ? 7.542 25.940 -18.150 1.00 57.56 100 GLY A CA 1
ATOM 777 C C . GLY A 1 100 ? 6.982 26.680 -19.370 1.00 57.56 100 GLY A C 1
ATOM 778 O O . GLY A 1 100 ? 7.761 27.294 -20.093 1.00 57.56 100 GLY A O 1
ATOM 779 N N . GLU A 1 101 ? 5.668 26.606 -19.612 1.00 55.62 101 GLU A N 1
ATOM 780 C CA . GLU A 1 101 ? 5.017 27.099 -20.838 1.00 55.62 101 GLU A CA 1
ATOM 781 C C . GLU A 1 101 ? 3.838 28.060 -20.569 1.00 55.62 101 GLU A C 1
ATOM 783 O O . GLU A 1 101 ? 3.163 28.488 -21.501 1.00 55.62 101 GLU A O 1
ATOM 788 N N . MET A 1 102 ? 3.601 28.448 -19.309 1.00 54.50 102 MET A N 1
ATOM 789 C CA . MET A 1 102 ? 2.670 29.533 -18.977 1.00 54.50 102 MET A CA 1
ATOM 790 C C . MET A 1 102 ? 3.421 30.868 -18.933 1.00 54.50 102 MET A C 1
ATOM 792 O O . MET A 1 102 ? 4.180 31.159 -18.012 1.00 54.50 102 MET A O 1
ATOM 796 N N . ASP A 1 103 ? 3.222 31.619 -20.012 1.00 49.19 103 ASP A N 1
ATOM 797 C CA . ASP A 1 103 ? 3.669 32.983 -20.275 1.00 49.19 103 ASP A CA 1
ATOM 798 C C . ASP A 1 103 ? 3.315 33.945 -19.122 1.00 49.19 103 ASP A C 1
ATOM 800 O O . ASP A 1 103 ? 2.232 33.869 -18.538 1.00 49.19 103 ASP A O 1
ATOM 804 N N . LEU A 1 104 ? 4.249 34.834 -18.782 1.00 56.91 104 LEU A N 1
ATOM 805 C CA . LEU A 1 104 ? 4.122 35.832 -17.718 1.00 56.91 104 LEU A CA 1
ATOM 806 C C . LEU A 1 104 ? 3.256 37.002 -18.205 1.00 56.91 104 LEU A C 1
ATOM 808 O O . LEU A 1 104 ? 3.786 37.948 -18.787 1.00 56.91 104 LEU A O 1
ATOM 812 N N . GLU A 1 105 ? 1.954 36.986 -17.916 1.00 51.09 105 GLU A N 1
ATOM 813 C CA . GLU A 1 105 ? 1.142 38.208 -17.919 1.00 51.09 105 GLU A CA 1
ATOM 814 C C . GLU A 1 105 ? 0.587 38.502 -16.518 1.00 51.09 105 GLU A C 1
ATOM 816 O O . GLU A 1 105 ? -0.053 37.684 -15.862 1.00 51.09 105 GLU A O 1
ATOM 821 N N . ASP A 1 106 ? 0.951 39.699 -16.075 1.00 56.50 106 ASP A N 1
ATOM 822 C CA . ASP A 1 106 ? 0.917 40.271 -14.738 1.00 56.50 106 ASP A CA 1
ATOM 823 C C . ASP A 1 106 ? -0.516 40.587 -14.275 1.00 56.50 106 ASP A C 1
ATOM 825 O O . ASP A 1 106 ? -1.207 41.407 -14.881 1.00 56.50 106 ASP A O 1
ATOM 829 N N . HIS A 1 107 ? -0.955 39.954 -13.186 1.00 51.19 107 HIS A N 1
ATOM 830 C CA . HIS A 1 107 ? -2.086 40.412 -12.382 1.00 51.19 107 HIS A CA 1
ATOM 831 C C . HIS A 1 107 ? -1.776 40.169 -10.900 1.00 51.19 107 HIS A C 1
ATOM 833 O O . HIS A 1 107 ? -2.038 39.103 -10.342 1.00 51.19 107 HIS A O 1
ATOM 839 N N . GLU A 1 108 ? -1.175 41.186 -10.282 1.00 54.91 108 GLU A N 1
ATOM 840 C CA . GLU A 1 108 ? -1.124 41.376 -8.835 1.00 54.91 108 GLU A CA 1
ATOM 841 C C . GLU A 1 108 ? -2.559 41.531 -8.304 1.00 54.91 108 GLU A C 1
ATOM 843 O O . GLU A 1 108 ? -3.278 42.408 -8.780 1.00 54.91 108 GLU A O 1
ATOM 848 N N . ASP A 1 109 ? -2.974 40.620 -7.409 1.00 42.84 109 ASP A N 1
ATOM 849 C CA . ASP A 1 109 ? -3.934 40.788 -6.296 1.00 42.84 109 ASP A CA 1
ATOM 850 C C . ASP A 1 109 ? -4.684 39.460 -6.014 1.00 42.84 109 ASP A C 1
ATOM 852 O O . ASP A 1 109 ? -5.750 39.238 -6.579 1.00 42.84 109 ASP A O 1
ATOM 856 N N . ASP A 1 110 ? -4.168 38.581 -5.136 1.00 44.91 110 ASP A N 1
ATOM 857 C CA . ASP A 1 110 ? -4.997 37.873 -4.131 1.00 44.91 110 ASP A CA 1
ATOM 858 C C . ASP A 1 110 ? -4.143 37.128 -3.084 1.00 44.91 110 ASP A C 1
ATOM 860 O O . ASP A 1 110 ? -3.094 36.542 -3.360 1.00 44.91 110 ASP A O 1
ATOM 864 N N . GLU A 1 111 ? -4.617 37.175 -1.848 1.00 45.78 111 GLU A N 1
ATOM 865 C CA . GLU A 1 111 ? -3.980 36.739 -0.610 1.00 45.78 111 GLU A CA 1
ATOM 866 C C . GLU A 1 111 ? -3.873 35.200 -0.486 1.00 45.78 111 GLU A C 1
ATOM 868 O O . GLU A 1 111 ? -4.866 34.480 -0.441 1.00 45.78 111 GLU A O 1
ATOM 873 N N . GLY A 1 112 ? -2.647 34.693 -0.298 1.00 47.62 112 GLY A N 1
ATOM 874 C CA . GLY A 1 112 ? -2.378 33.455 0.448 1.00 47.62 112 GLY A CA 1
ATOM 875 C C . GLY A 1 112 ? -2.694 32.100 -0.209 1.00 47.62 112 GLY A C 1
ATOM 876 O O . GLY A 1 112 ? -3.514 31.351 0.311 1.00 47.62 112 GLY A O 1
ATOM 877 N N . MET A 1 113 ? -1.919 31.675 -1.215 1.00 43.69 113 MET A N 1
ATOM 878 C CA . MET A 1 113 ? -1.793 30.253 -1.614 1.00 43.69 113 MET A CA 1
ATOM 879 C C . MET A 1 113 ? -0.323 29.838 -1.798 1.00 43.69 113 MET A C 1
ATOM 881 O O . MET A 1 113 ? 0.130 29.382 -2.843 1.00 43.69 113 MET A O 1
ATOM 885 N N . GLY A 1 114 ? 0.470 29.992 -0.738 1.00 39.78 114 GLY A N 1
ATOM 886 C CA . GLY A 1 114 ? 1.823 29.440 -0.683 1.00 39.78 114 GLY A CA 1
ATOM 887 C C . GLY A 1 114 ? 1.801 27.929 -0.438 1.00 39.78 114 GLY A C 1
ATOM 888 O O . GLY A 1 114 ? 1.707 27.499 0.711 1.00 39.78 114 GLY A O 1
ATOM 889 N N . GLY A 1 115 ? 1.941 27.115 -1.491 1.00 38.97 115 GLY A N 1
ATOM 890 C CA . GLY A 1 115 ? 2.253 25.684 -1.344 1.00 38.97 115 GLY A CA 1
ATOM 891 C C . GLY A 1 115 ? 1.697 24.724 -2.396 1.00 38.97 115 GLY A C 1
ATOM 892 O O . GLY A 1 115 ? 1.614 23.523 -2.119 1.00 38.9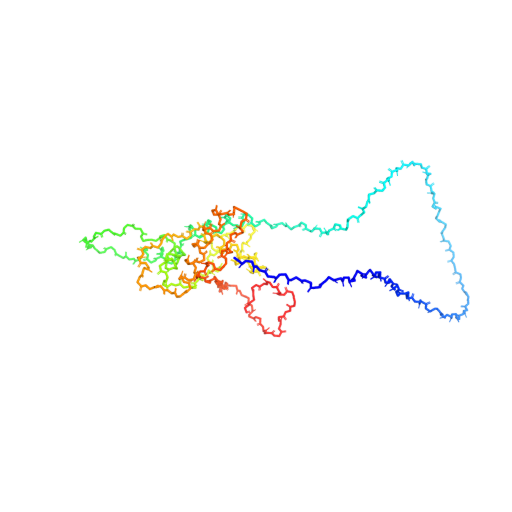7 115 GLY A O 1
ATOM 893 N N . GLU A 1 116 ? 1.297 25.196 -3.572 1.00 46.81 116 GLU A N 1
ATOM 894 C CA . GLU A 1 116 ? 0.789 24.322 -4.628 1.00 46.81 116 GLU A CA 1
ATOM 895 C C . GLU A 1 116 ? 1.943 23.555 -5.280 1.00 46.81 116 GLU A C 1
ATOM 897 O O . GLU A 1 116 ? 2.662 24.095 -6.103 1.00 46.81 116 GLU A O 1
ATOM 902 N N . ASP A 1 117 ? 2.159 22.318 -4.813 1.00 50.19 117 ASP A N 1
ATOM 903 C CA . ASP A 1 117 ? 2.738 21.160 -5.539 1.00 50.19 117 ASP A CA 1
ATOM 904 C C . ASP A 1 117 ? 3.567 20.211 -4.677 1.00 50.19 117 ASP A C 1
ATOM 906 O O . ASP A 1 117 ? 4.452 19.487 -5.138 1.00 50.19 117 ASP A O 1
ATOM 910 N N . ARG A 1 118 ? 3.202 20.086 -3.401 1.00 46.22 118 ARG A N 1
ATOM 911 C CA . ARG A 1 118 ? 3.553 18.878 -2.654 1.00 46.22 118 ARG A CA 1
ATOM 912 C C . ARG A 1 118 ? 2.733 17.699 -3.180 1.00 46.22 118 ARG A C 1
ATOM 914 O O . ARG A 1 118 ? 1.595 17.520 -2.769 1.00 46.22 118 ARG A O 1
ATOM 921 N N . GLY A 1 119 ? 3.337 16.961 -4.114 1.00 61.75 119 GLY A N 1
ATOM 922 C CA . GLY A 1 119 ? 3.074 15.578 -4.528 1.00 61.75 119 GLY A CA 1
ATOM 923 C C . GLY A 1 119 ? 1.634 15.188 -4.869 1.00 61.75 119 GLY A C 1
ATOM 924 O O . GLY A 1 119 ? 0.738 15.245 -4.033 1.00 61.75 119 GLY A O 1
ATOM 925 N N . THR A 1 120 ? 1.414 14.668 -6.081 1.00 79.75 120 THR A N 1
ATOM 926 C CA . THR A 1 120 ? 0.111 14.128 -6.518 1.00 79.75 120 THR A CA 1
ATOM 927 C C . THR A 1 120 ? -0.488 13.161 -5.486 1.00 79.75 120 THR A C 1
ATOM 929 O O . THR A 1 120 ? -1.663 13.282 -5.144 1.00 79.75 120 THR A O 1
ATOM 932 N N . TYR A 1 121 ? 0.339 12.291 -4.894 1.00 88.94 121 TYR A N 1
ATOM 933 C CA . TYR A 1 121 ? -0.084 11.346 -3.857 1.00 88.94 121 TYR A CA 1
ATOM 934 C C . TYR A 1 121 ? -0.413 12.012 -2.514 1.00 88.94 121 TYR A C 1
ATOM 936 O O . TYR A 1 121 ? -1.358 11.602 -1.853 1.00 88.94 121 TYR A O 1
ATOM 944 N N . MET A 1 122 ? 0.286 13.078 -2.115 1.00 89.06 122 MET A N 1
ATOM 945 C CA . MET A 1 122 ? -0.038 13.811 -0.881 1.00 89.06 122 MET A CA 1
ATOM 946 C C . MET A 1 122 ? -1.370 14.555 -0.995 1.00 89.06 122 MET A C 1
ATOM 948 O O . MET A 1 122 ? -2.171 14.525 -0.060 1.00 89.06 122 MET A O 1
ATOM 952 N N . LYS A 1 123 ? -1.657 15.147 -2.163 1.00 88.38 123 LYS A N 1
ATOM 953 C CA . LYS A 1 123 ? -2.973 15.740 -2.453 1.00 88.38 123 LYS A CA 1
ATOM 954 C C . LYS A 1 123 ? -4.083 14.676 -2.372 1.00 88.38 123 LY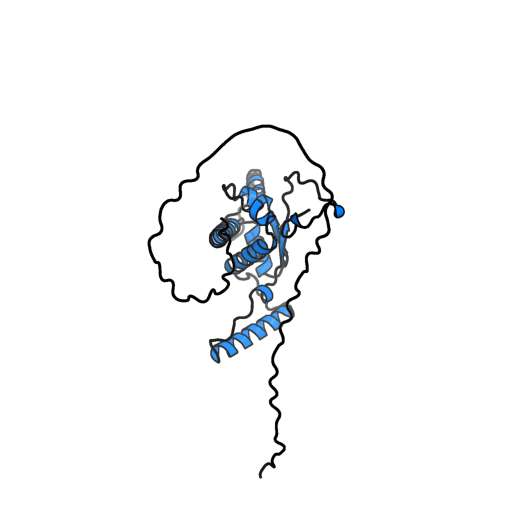S A C 1
ATOM 956 O O . LYS A 1 123 ? -5.106 14.920 -1.733 1.00 88.38 123 LYS A O 1
ATOM 961 N N . GLN A 1 124 ? -3.862 13.481 -2.930 1.00 90.44 124 GLN A N 1
ATOM 962 C CA . GLN A 1 124 ? -4.805 12.355 -2.819 1.00 90.44 124 GLN A CA 1
ATOM 963 C C . GLN A 1 124 ? -4.992 11.882 -1.368 1.00 90.44 124 GLN A C 1
ATOM 965 O O . GLN A 1 124 ? -6.122 11.674 -0.931 1.00 90.44 124 GLN A O 1
ATOM 970 N N . LEU A 1 125 ? -3.916 11.768 -0.582 1.00 91.31 125 LEU A N 1
ATOM 971 C CA . LEU A 1 125 ? -4.006 11.413 0.839 1.00 91.31 125 LEU A CA 1
ATOM 972 C C . LEU A 1 125 ? -4.816 12.441 1.634 1.00 91.31 125 LEU A C 1
ATOM 974 O O . LEU A 1 125 ? -5.624 12.059 2.480 1.00 91.31 125 LEU A O 1
ATOM 978 N N . GLN A 1 126 ? -4.672 13.732 1.328 1.00 90.69 126 GLN A N 1
ATOM 979 C CA . GLN A 1 126 ? -5.495 14.772 1.942 1.00 90.69 126 GLN A CA 1
ATOM 980 C C . GLN A 1 126 ? -6.973 14.647 1.542 1.00 90.69 126 GLN A C 1
ATOM 982 O O . GLN A 1 126 ? -7.860 14.847 2.371 1.00 90.69 126 GLN A O 1
ATOM 987 N N . GLN A 1 127 ? -7.267 14.294 0.288 1.00 90.25 127 GLN A N 1
ATOM 988 C CA . GLN A 1 127 ? -8.640 14.041 -0.165 1.00 90.25 127 GLN A CA 1
ATOM 989 C C . GLN A 1 127 ? -9.264 12.829 0.537 1.00 90.25 127 GLN A C 1
ATOM 991 O O . GLN A 1 127 ? -10.445 12.877 0.891 1.00 90.25 127 GLN A O 1
ATOM 996 N N . ILE A 1 128 ? -8.469 11.787 0.794 1.00 91.25 128 ILE A N 1
ATOM 997 C CA . ILE A 1 128 ? -8.869 10.625 1.596 1.00 91.25 128 ILE A CA 1
ATOM 998 C C . ILE A 1 128 ? -9.130 11.033 3.050 1.00 91.25 128 ILE A C 1
ATOM 1000 O O . ILE A 1 128 ? -10.169 10.677 3.606 1.00 91.25 128 ILE A O 1
ATOM 1004 N N . ALA A 1 129 ? -8.244 11.832 3.654 1.00 90.19 129 ALA A N 1
ATOM 1005 C CA . ALA A 1 129 ? -8.434 12.355 5.008 1.00 90.19 129 ALA A CA 1
ATOM 1006 C C . ALA A 1 129 ? -9.719 13.198 5.121 1.00 90.19 129 ALA A C 1
ATOM 1008 O O . ALA A 1 129 ? -10.469 13.069 6.086 1.00 90.19 129 ALA A O 1
ATOM 1009 N N . ASN A 1 130 ? -10.024 13.988 4.088 1.00 89.06 130 ASN A N 1
ATOM 1010 C CA . ASN A 1 130 ? -11.246 14.788 3.979 1.00 89.06 130 ASN A CA 1
ATOM 1011 C C . ASN A 1 130 ? -12.489 13.968 3.561 1.00 89.06 130 ASN A C 1
ATOM 1013 O O . ASN A 1 130 ? -13.529 14.560 3.286 1.00 89.06 130 ASN A O 1
ATOM 1017 N N . ARG A 1 131 ? -12.393 12.631 3.473 1.00 87.06 131 ARG A N 1
ATOM 1018 C CA . ARG A 1 131 ? -13.466 11.693 3.073 1.00 87.06 131 ARG A CA 1
ATOM 1019 C C . ARG A 1 131 ? -14.070 11.922 1.682 1.00 87.06 131 ARG A C 1
ATOM 1021 O O . ARG A 1 131 ? -15.147 11.416 1.390 1.00 87.06 131 ARG A O 1
ATOM 1028 N N . ARG A 1 132 ? -13.377 12.634 0.790 1.00 87.81 132 ARG A N 1
ATOM 1029 C CA . ARG A 1 132 ? -13.843 12.857 -0.593 1.00 87.81 132 ARG A CA 1
ATOM 1030 C C . ARG A 1 132 ? -13.517 11.693 -1.522 1.00 87.81 132 ARG A C 1
ATOM 1032 O O . ARG A 1 132 ? -14.192 11.499 -2.525 1.00 87.81 132 ARG A O 1
ATOM 1039 N N . GLN A 1 133 ? -12.476 10.932 -1.194 1.00 89.50 133 GLN A N 1
ATOM 1040 C CA . GLN A 1 133 ? -11.981 9.825 -2.002 1.00 89.50 133 GLN A CA 1
ATOM 1041 C C . GLN A 1 133 ? -11.721 8.607 -1.117 1.00 89.50 133 GLN A C 1
ATOM 1043 O O . GLN A 1 133 ? -11.164 8.727 -0.031 1.00 89.50 133 GLN A O 1
ATOM 1048 N N . GLN A 1 134 ? -12.119 7.427 -1.593 1.00 90.06 134 GLN A N 1
ATOM 1049 C CA . GLN A 1 134 ? -11.899 6.149 -0.902 1.00 90.06 134 GLN A CA 1
ATOM 1050 C C . GLN A 1 134 ? -10.925 5.228 -1.650 1.00 90.06 134 GLN A C 1
ATOM 1052 O O . GLN A 1 134 ? -10.485 4.229 -1.097 1.00 90.06 134 GLN A O 1
ATOM 1057 N N . ALA A 1 135 ? -10.585 5.523 -2.905 1.00 91.62 135 ALA A N 1
ATOM 1058 C CA . ALA A 1 135 ? -9.663 4.720 -3.704 1.00 91.62 135 ALA A CA 1
ATOM 1059 C C . ALA A 1 135 ? -8.316 5.437 -3.825 1.00 91.62 135 ALA A C 1
ATOM 1061 O O . ALA A 1 135 ? -8.260 6.520 -4.395 1.00 91.62 135 ALA A O 1
ATOM 1062 N N . LEU A 1 136 ? -7.244 4.847 -3.298 1.00 93.06 136 LEU A N 1
ATOM 1063 C CA . LEU A 1 136 ? -5.870 5.292 -3.515 1.00 93.06 136 LEU A CA 1
ATOM 1064 C C . LEU A 1 136 ? -5.261 4.451 -4.637 1.00 93.06 136 LEU A C 1
ATOM 1066 O O . LEU A 1 136 ? -4.983 3.268 -4.443 1.00 93.06 136 LEU A O 1
ATOM 1070 N N . GLU A 1 137 ? -5.067 5.057 -5.801 1.00 92.31 137 GLU A N 1
ATOM 1071 C CA . GLU A 1 137 ? -4.449 4.408 -6.956 1.00 92.31 137 GLU A CA 1
ATOM 1072 C C . GLU A 1 137 ? -2.967 4.774 -7.007 1.00 92.31 137 GLU A C 1
ATOM 1074 O O . GLU A 1 137 ? -2.618 5.951 -7.017 1.00 92.31 137 GLU A O 1
ATOM 1079 N N . ILE A 1 138 ? -2.097 3.763 -6.997 1.00 92.06 138 ILE A N 1
ATOM 1080 C CA . ILE A 1 138 ? -0.645 3.930 -7.089 1.00 92.06 138 ILE A CA 1
ATOM 1081 C C . ILE A 1 138 ? -0.177 3.417 -8.443 1.00 92.06 138 ILE A C 1
ATOM 1083 O O . ILE A 1 138 ? -0.316 2.227 -8.753 1.00 92.06 138 ILE A O 1
ATOM 1087 N N . ASP A 1 139 ? 0.438 4.307 -9.216 1.00 90.44 139 ASP A N 1
ATOM 1088 C CA . ASP A 1 139 ? 0.934 3.991 -10.546 1.00 90.44 139 ASP A CA 1
ATOM 1089 C C . ASP A 1 139 ? 2.327 3.366 -10.446 1.00 90.44 139 ASP A C 1
ATOM 1091 O O . ASP A 1 139 ? 3.282 3.975 -9.958 1.00 90.44 139 ASP A O 1
ATOM 1095 N N . LEU A 1 140 ? 2.478 2.135 -10.949 1.00 89.12 140 LEU A N 1
ATOM 1096 C CA . LEU A 1 140 ? 3.787 1.473 -10.959 1.00 89.12 140 LEU A CA 1
ATOM 1097 C C . LEU A 1 140 ? 4.811 2.216 -11.830 1.00 89.12 140 LEU A C 1
ATOM 1099 O O . LEU A 1 140 ? 6.017 2.057 -11.633 1.00 89.12 140 LEU A O 1
ATOM 1103 N N . GLU A 1 141 ? 4.352 3.043 -12.773 1.00 86.31 141 GLU A N 1
ATOM 1104 C CA . GLU A 1 141 ? 5.226 3.881 -13.599 1.00 86.31 141 GLU A CA 1
ATOM 1105 C C . GLU A 1 141 ? 5.936 4.932 -12.763 1.00 86.31 141 GLU A C 1
ATOM 1107 O O . GLU A 1 141 ? 7.127 5.176 -12.943 1.00 86.31 141 GLU A O 1
ATOM 1112 N N . ASP A 1 142 ? 5.225 5.512 -11.807 1.00 88.12 142 ASP A N 1
ATOM 1113 C CA . ASP A 1 142 ? 5.765 6.525 -10.916 1.00 88.12 142 ASP A CA 1
ATOM 1114 C C . ASP A 1 142 ? 6.763 5.919 -9.938 1.00 88.12 142 ASP A C 1
ATOM 1116 O O . ASP A 1 142 ? 7.849 6.470 -9.730 1.00 88.12 142 ASP A O 1
ATOM 1120 N N . VAL A 1 143 ? 6.455 4.720 -9.435 1.00 88.31 143 VAL A N 1
ATOM 1121 C CA . VAL A 1 143 ? 7.395 3.921 -8.641 1.00 88.31 143 VAL A CA 1
ATOM 1122 C C . VAL A 1 143 ? 8.664 3.627 -9.450 1.00 88.31 143 VAL A C 1
ATOM 1124 O O . VAL A 1 143 ? 9.769 3.796 -8.936 1.00 88.31 143 VAL A O 1
ATOM 1127 N N . SER A 1 144 ? 8.529 3.263 -10.731 1.00 86.75 144 SER A N 1
ATOM 1128 C CA . SER A 1 144 ? 9.669 3.009 -11.621 1.00 86.75 144 SER A CA 1
ATOM 1129 C C . SER A 1 144 ? 10.499 4.260 -11.930 1.00 86.75 144 SER A C 1
ATOM 1131 O O . SER A 1 144 ? 11.706 4.147 -12.151 1.00 86.75 144 SER A O 1
ATOM 1133 N N . LYS A 1 145 ? 9.882 5.446 -12.002 1.00 84.31 145 LYS A N 1
ATOM 1134 C CA . LYS A 1 145 ? 10.594 6.715 -12.242 1.00 84.31 145 LYS A CA 1
ATOM 1135 C C . LYS A 1 145 ? 11.427 7.121 -11.027 1.00 84.31 145 LYS A C 1
ATOM 1137 O O . LYS A 1 145 ? 12.542 7.617 -11.200 1.00 84.31 145 LYS A O 1
ATOM 1142 N N . HIS A 1 146 ? 10.880 6.921 -9.828 1.00 80.69 146 HIS A N 1
ATOM 1143 C CA . HIS A 1 146 ? 11.499 7.312 -8.565 1.00 80.69 146 HIS A CA 1
ATOM 1144 C C . HIS A 1 146 ? 12.587 6.328 -8.108 1.00 80.69 146 HIS A C 1
ATOM 1146 O O . HIS A 1 146 ? 13.663 6.761 -7.700 1.00 80.69 146 HIS A O 1
ATOM 1152 N N . ASP A 1 147 ? 12.344 5.016 -8.194 1.00 77.88 147 ASP A N 1
ATOM 1153 C CA . ASP A 1 147 ? 13.309 3.992 -7.782 1.00 77.88 147 ASP A CA 1
ATOM 1154 C C . ASP A 1 147 ? 13.937 3.298 -9.000 1.00 77.88 147 ASP A C 1
ATOM 1156 O O . ASP A 1 147 ? 13.426 2.307 -9.522 1.00 77.88 147 ASP A O 1
ATOM 1160 N N . LYS A 1 148 ? 15.085 3.823 -9.448 1.00 69.25 148 LYS A N 1
ATOM 1161 C CA . LYS A 1 148 ? 15.960 3.173 -10.445 1.00 69.25 148 LYS A CA 1
ATOM 1162 C C . LYS A 1 148 ? 16.974 2.214 -9.798 1.00 69.25 148 LYS A C 1
ATOM 1164 O O . LYS A 1 148 ? 17.967 1.856 -10.431 1.00 69.25 148 LYS A O 1
ATOM 1169 N N . GLY A 1 149 ? 16.790 1.872 -8.520 1.00 58.53 149 GLY A N 1
ATOM 1170 C CA . GLY A 1 149 ? 17.724 1.072 -7.739 1.00 58.53 149 GLY A CA 1
ATOM 1171 C C . GLY A 1 149 ? 17.900 -0.366 -8.240 1.00 58.53 149 GLY A C 1
ATOM 1172 O O . GLY A 1 149 ? 17.080 -0.917 -8.970 1.00 58.53 149 GLY A O 1
ATOM 1173 N N . ILE A 1 150 ? 18.999 -0.987 -7.796 1.00 50.16 150 ILE A N 1
ATOM 1174 C CA . ILE A 1 150 ? 19.474 -2.328 -8.197 1.00 50.16 150 ILE A CA 1
ATOM 1175 C C . ILE A 1 150 ? 18.488 -3.448 -7.796 1.00 50.16 150 ILE A C 1
ATOM 1177 O O . ILE A 1 150 ? 18.443 -4.493 -8.440 1.00 50.16 150 ILE A O 1
ATOM 1181 N N . THR A 1 151 ? 17.657 -3.221 -6.773 1.00 61.47 151 THR A N 1
ATOM 1182 C CA . THR A 1 151 ? 16.572 -4.118 -6.343 1.00 61.47 151 THR A CA 1
ATOM 1183 C C . THR A 1 151 ? 15.227 -3.486 -6.681 1.00 61.47 151 THR A C 1
ATOM 1185 O O . THR A 1 151 ? 14.583 -2.875 -5.833 1.00 61.47 151 THR A O 1
ATOM 1188 N N . GLY A 1 152 ? 14.838 -3.563 -7.957 1.00 77.56 152 GLY A N 1
ATOM 1189 C CA . GLY A 1 152 ? 13.669 -2.857 -8.481 1.00 77.56 152 GLY A CA 1
ATOM 1190 C C . GLY A 1 152 ? 12.391 -3.161 -7.693 1.00 77.56 152 GLY A C 1
ATOM 1191 O O . GLY A 1 152 ? 11.829 -4.251 -7.813 1.00 77.56 152 GLY A O 1
ATOM 1192 N N . LEU A 1 153 ? 11.906 -2.173 -6.933 1.00 86.88 153 LEU A N 1
ATOM 1193 C CA . LEU A 1 153 ? 10.691 -2.261 -6.115 1.00 86.88 153 LEU A CA 1
ATOM 1194 C C . LEU A 1 153 ? 9.478 -2.721 -6.939 1.00 86.88 153 LEU A C 1
ATOM 1196 O O . LEU A 1 153 ? 8.678 -3.529 -6.479 1.00 86.88 153 LEU A O 1
ATOM 1200 N N . VAL A 1 154 ? 9.390 -2.295 -8.201 1.00 88.69 154 VAL A N 1
ATOM 1201 C CA . VAL A 1 154 ? 8.338 -2.717 -9.141 1.00 88.69 154 VAL A CA 1
ATOM 1202 C C . VAL A 1 154 ? 8.349 -4.229 -9.382 1.00 88.69 154 VAL A C 1
ATOM 1204 O O . VAL A 1 154 ? 7.292 -4.859 -9.383 1.00 88.69 154 VAL A O 1
ATOM 1207 N N . ALA A 1 155 ? 9.524 -4.839 -9.562 1.00 87.81 155 ALA A N 1
ATOM 1208 C CA . ALA A 1 155 ? 9.631 -6.283 -9.766 1.00 87.81 155 ALA A CA 1
ATOM 1209 C C . ALA A 1 155 ? 9.214 -7.052 -8.504 1.00 87.81 155 ALA A C 1
ATOM 1211 O O . ALA A 1 155 ? 8.553 -8.087 -8.597 1.00 87.81 155 ALA A O 1
ATOM 1212 N N . ALA A 1 156 ? 9.541 -6.510 -7.331 1.00 89.31 156 ALA A N 1
ATOM 1213 C CA . ALA A 1 156 ? 9.171 -7.088 -6.050 1.00 89.31 156 ALA A CA 1
ATOM 1214 C C . ALA A 1 156 ? 7.647 -7.014 -5.813 1.00 89.31 156 ALA A C 1
ATOM 1216 O O . ALA A 1 156 ? 7.019 -8.035 -5.515 1.00 89.31 156 ALA A O 1
ATOM 1217 N N . ILE A 1 157 ? 7.029 -5.857 -6.096 1.00 91.12 157 ILE A N 1
ATOM 1218 C CA . ILE A 1 157 ? 5.567 -5.674 -6.074 1.00 91.12 157 ILE A CA 1
ATOM 1219 C C . ILE A 1 157 ? 4.887 -6.658 -7.027 1.00 91.12 157 ILE A C 1
ATOM 1221 O O . ILE A 1 157 ? 3.939 -7.339 -6.640 1.00 91.12 157 ILE A O 1
ATOM 1225 N N . ARG A 1 158 ? 5.394 -6.794 -8.257 1.00 89.50 158 ARG A N 1
ATOM 1226 C CA . ARG A 1 158 ? 4.867 -7.758 -9.233 1.00 89.50 158 ARG A CA 1
ATOM 1227 C C . ARG A 1 158 ? 5.042 -9.208 -8.797 1.00 89.50 158 ARG A C 1
ATOM 1229 O O . ARG A 1 158 ? 4.246 -10.035 -9.224 1.00 89.50 158 ARG A O 1
ATOM 1236 N N . GLY A 1 159 ? 6.053 -9.522 -7.988 1.00 89.81 159 GLY A N 1
ATOM 1237 C CA . GLY A 1 159 ? 6.306 -10.864 -7.465 1.00 89.81 159 GLY A CA 1
ATOM 1238 C C . GLY A 1 159 ? 5.365 -11.273 -6.328 1.00 89.81 159 GLY A C 1
ATOM 1239 O O . GLY A 1 159 ? 4.968 -12.434 -6.265 1.00 89.81 159 GLY A O 1
ATOM 1240 N N . ASN A 1 160 ? 4.997 -10.340 -5.444 1.00 92.50 160 ASN A N 1
ATOM 1241 C CA . ASN A 1 160 ? 4.101 -10.601 -4.312 1.00 92.50 160 ASN A CA 1
ATOM 1242 C C . ASN A 1 160 ? 3.216 -9.393 -3.982 1.00 92.50 160 ASN A C 1
ATOM 1244 O O . ASN A 1 160 ? 3.382 -8.725 -2.962 1.00 92.50 160 ASN A O 1
ATOM 1248 N N . THR A 1 161 ? 2.227 -9.139 -4.827 1.00 92.56 161 THR A N 1
ATOM 1249 C CA . THR A 1 161 ? 1.365 -7.950 -4.734 1.00 92.56 161 THR A CA 1
ATOM 1250 C C . THR A 1 161 ? 0.692 -7.800 -3.378 1.00 92.56 161 THR A C 1
ATOM 1252 O O . THR A 1 161 ? 0.750 -6.731 -2.778 1.00 92.56 161 THR A O 1
ATOM 1255 N N . ARG A 1 162 ? 0.117 -8.887 -2.851 1.00 93.25 162 ARG A N 1
ATOM 1256 C CA . ARG A 1 162 ? -0.631 -8.880 -1.588 1.00 93.25 162 ARG A CA 1
ATOM 1257 C C . ARG A 1 162 ? 0.212 -8.374 -0.421 1.00 93.25 162 ARG A C 1
ATOM 1259 O O . ARG A 1 162 ? -0.291 -7.616 0.407 1.00 93.25 162 ARG A O 1
ATOM 1266 N N . ARG A 1 163 ? 1.478 -8.798 -0.335 1.00 93.12 163 ARG A N 1
ATOM 1267 C CA . ARG A 1 163 ? 2.370 -8.359 0.742 1.00 93.12 163 ARG A CA 1
ATOM 1268 C C . ARG A 1 163 ? 2.693 -6.876 0.610 1.00 93.12 163 ARG A C 1
ATOM 1270 O O . ARG A 1 163 ? 2.622 -6.166 1.608 1.00 93.12 163 ARG A O 1
ATOM 1277 N N . TYR A 1 164 ? 2.993 -6.406 -0.598 1.00 93.94 164 TYR A N 1
ATOM 1278 C CA . TYR A 1 164 ? 3.266 -4.987 -0.812 1.00 93.94 164 TYR A CA 1
ATOM 1279 C C . TYR A 1 164 ? 2.031 -4.124 -0.568 1.00 93.94 164 TYR A C 1
ATOM 1281 O O . TYR A 1 164 ? 2.176 -3.083 0.055 1.00 93.94 164 TYR A O 1
ATOM 1289 N N . THR A 1 165 ? 0.816 -4.565 -0.908 1.00 94.56 165 THR A N 1
ATOM 1290 C CA . THR A 1 165 ? -0.412 -3.842 -0.529 1.00 94.56 165 THR A CA 1
ATOM 1291 C C . THR A 1 165 ? -0.460 -3.585 0.979 1.00 94.56 165 THR A C 1
ATOM 1293 O O . THR A 1 165 ? -0.676 -2.453 1.396 1.00 94.56 165 THR A O 1
ATOM 1296 N N . GLN A 1 166 ? -0.185 -4.601 1.804 1.00 93.50 166 GLN A N 1
ATOM 1297 C CA . GLN A 1 166 ? -0.169 -4.447 3.264 1.00 93.50 166 GLN A CA 1
ATOM 1298 C C . GLN A 1 166 ? 0.916 -3.469 3.734 1.00 93.50 166 GLN A C 1
ATOM 1300 O O . GLN A 1 166 ? 0.625 -2.577 4.526 1.00 93.50 166 GLN A O 1
ATOM 1305 N N . LEU A 1 167 ? 2.140 -3.597 3.211 1.00 94.06 167 LEU A N 1
ATOM 1306 C CA . LEU A 1 167 ? 3.259 -2.718 3.569 1.00 94.06 167 LEU A CA 1
ATOM 1307 C C . LEU A 1 167 ? 2.986 -1.261 3.195 1.00 94.06 167 LEU A C 1
ATOM 1309 O O . LEU A 1 167 ? 3.230 -0.369 4.000 1.00 94.06 167 LEU A O 1
ATOM 1313 N N . PHE A 1 168 ? 2.451 -1.024 1.997 1.00 94.44 168 PHE A N 1
ATOM 1314 C CA . PHE A 1 168 ? 2.066 0.313 1.566 1.00 94.44 168 PHE A CA 1
ATOM 1315 C C . PHE A 1 168 ? 0.999 0.894 2.479 1.00 94.44 168 PHE A C 1
ATOM 1317 O O . PHE A 1 168 ? 1.119 2.046 2.877 1.00 94.44 168 PHE A O 1
ATOM 1324 N N . CYS A 1 169 ? -0.012 0.114 2.856 1.00 93.94 169 CYS A N 1
ATOM 1325 C CA . CYS A 1 169 ? -1.030 0.638 3.744 1.00 93.94 169 CYS A CA 1
ATOM 1326 C C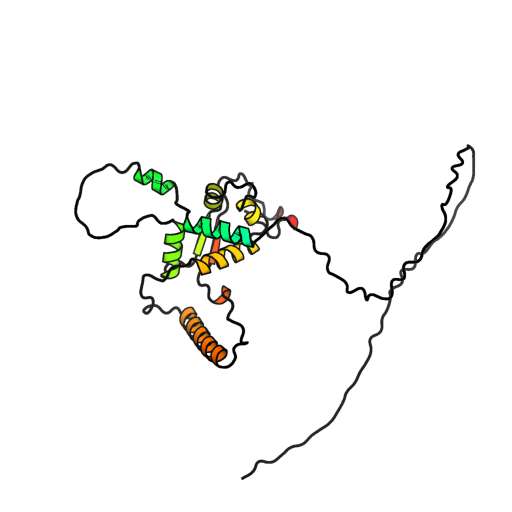 . CYS A 1 169 ? -0.496 0.957 5.152 1.00 93.94 169 CYS A C 1
ATOM 1328 O O . CYS A 1 169 ? -0.862 1.985 5.705 1.00 93.94 169 CYS A O 1
ATOM 1330 N N . GLU A 1 170 ? 0.399 0.140 5.717 1.00 93.50 170 GLU A N 1
ATOM 1331 C CA . GLU A 1 170 ? 1.057 0.453 7.000 1.00 93.50 170 GLU A CA 1
ATOM 1332 C C . GLU A 1 170 ? 1.842 1.776 6.937 1.00 93.50 170 GLU A C 1
ATOM 1334 O O . GLU A 1 170 ? 1.826 2.575 7.877 1.00 93.50 170 GLU A O 1
ATOM 1339 N N . VAL A 1 171 ? 2.520 2.019 5.814 1.00 94.31 171 VAL A N 1
ATOM 1340 C CA . VAL A 1 171 ? 3.265 3.261 5.586 1.00 94.31 171 VAL A CA 1
ATOM 1341 C C . VAL A 1 171 ? 2.312 4.444 5.387 1.00 94.31 171 VAL A C 1
ATOM 1343 O O . VAL A 1 171 ? 2.513 5.493 5.993 1.00 94.31 171 VAL A O 1
ATOM 1346 N N . VAL A 1 172 ? 1.245 4.283 4.601 1.00 93.56 172 VAL A N 1
ATOM 1347 C CA . VAL A 1 172 ? 0.227 5.326 4.386 1.00 93.56 172 VAL A CA 1
ATOM 1348 C C . VAL A 1 172 ? -0.444 5.716 5.699 1.00 93.56 172 VAL A C 1
ATOM 1350 O O . VAL A 1 172 ? -0.565 6.906 5.982 1.00 93.56 172 VAL A O 1
ATOM 1353 N N . ASP A 1 173 ? -0.805 4.742 6.536 1.00 91.06 173 ASP A N 1
ATOM 1354 C CA . ASP A 1 173 ? -1.416 4.991 7.845 1.00 91.06 173 ASP A CA 1
ATOM 1355 C C . ASP A 1 173 ? -0.490 5.822 8.763 1.00 91.06 173 ASP A C 1
ATOM 1357 O O . ASP A 1 173 ? -0.973 6.561 9.617 1.00 91.06 173 ASP A O 1
ATOM 1361 N N . SER A 1 174 ? 0.834 5.757 8.558 1.00 91.44 174 SER A N 1
ATOM 1362 C CA . SER A 1 174 ? 1.832 6.539 9.308 1.00 91.44 174 SER A CA 1
ATOM 1363 C C . SER A 1 174 ? 2.040 7.962 8.767 1.00 91.44 174 SER A C 1
ATOM 1365 O O . SER A 1 174 ? 2.535 8.827 9.487 1.00 91.44 174 SER A O 1
ATOM 1367 N N . ILE A 1 175 ? 1.711 8.206 7.493 1.00 91.19 175 ILE A N 1
ATOM 1368 C CA . ILE A 1 175 ? 1.988 9.469 6.783 1.00 91.19 175 ILE A CA 1
ATOM 1369 C C . ILE A 1 175 ? 0.709 10.296 6.567 1.00 91.19 175 ILE A C 1
ATOM 1371 O O . ILE A 1 175 ? 0.798 11.470 6.208 1.00 91.19 175 ILE A O 1
ATOM 1375 N N . ILE A 1 176 ? -0.477 9.720 6.788 1.00 88.56 176 ILE A N 1
ATOM 1376 C CA . ILE A 1 176 ? -1.748 10.399 6.526 1.00 88.56 176 ILE A CA 1
ATOM 1377 C C . ILE A 1 176 ? -1.867 11.706 7.344 1.00 88.56 176 ILE A C 1
ATOM 1379 O O . ILE A 1 176 ? -1.724 11.687 8.571 1.00 88.56 176 ILE A O 1
ATOM 1383 N N . PRO A 1 177 ? -2.096 12.861 6.690 1.00 88.69 177 PRO A N 1
ATOM 1384 C CA . PRO A 1 177 ? -2.229 14.140 7.377 1.00 88.69 177 PRO A CA 1
ATOM 1385 C C . PRO A 1 177 ? -3.578 14.261 8.095 1.00 88.69 177 PRO A C 1
ATOM 1387 O O . PRO A 1 177 ? -4.525 13.514 7.838 1.00 88.69 177 PRO A O 1
ATOM 1390 N N . GLN A 1 178 ? -3.677 15.245 8.991 1.00 87.00 178 GLN A N 1
ATOM 1391 C CA . GLN A 1 178 ? -4.944 15.575 9.640 1.00 87.00 178 GLN A CA 1
ATOM 1392 C C . GLN A 1 178 ? -5.953 16.134 8.618 1.00 87.00 178 GLN A C 1
ATOM 1394 O O . GLN A 1 178 ? -5.558 16.781 7.640 1.00 87.00 178 GLN A O 1
ATOM 1399 N N . PRO A 1 179 ? -7.259 15.891 8.815 1.00 86.12 179 PRO A N 1
ATOM 1400 C CA . PRO A 1 179 ? -8.283 16.433 7.933 1.00 86.12 179 PRO A CA 1
ATOM 1401 C C . PRO A 1 179 ? -8.307 17.963 8.004 1.00 86.12 179 PRO A C 1
ATOM 1403 O O . PRO A 1 179 ? -8.222 18.546 9.080 1.00 86.12 179 PRO A O 1
ATOM 1406 N N . THR A 1 180 ? -8.422 18.614 6.846 1.00 85.19 180 THR A N 1
ATOM 1407 C CA . THR A 1 180 ? -8.500 20.084 6.735 1.00 85.19 180 THR A CA 1
ATOM 1408 C C . THR A 1 180 ? -9.930 20.594 6.918 1.00 85.19 180 THR A C 1
ATOM 1410 O O . THR A 1 180 ? -10.138 21.775 7.170 1.00 85.19 180 THR A O 1
ATOM 1413 N N . VAL A 1 181 ? -10.921 19.719 6.740 1.00 83.62 181 VAL A N 1
ATOM 1414 C CA . VAL A 1 181 ? -12.349 20.052 6.795 1.00 83.62 181 VAL A CA 1
ATOM 1415 C C . VAL A 1 181 ? -12.970 19.426 8.037 1.00 83.62 181 VAL A C 1
ATOM 1417 O O . VAL A 1 181 ? -12.677 18.275 8.360 1.00 83.62 181 VAL A O 1
ATOM 1420 N N . ASP A 1 182 ? -13.867 20.161 8.691 1.00 76.69 182 ASP A N 1
ATOM 1421 C CA . ASP A 1 182 ? -14.647 19.656 9.817 1.00 76.69 182 ASP A CA 1
ATOM 1422 C C . ASP A 1 182 ? -15.668 18.618 9.341 1.00 76.69 182 ASP A C 1
ATOM 1424 O O . ASP A 1 182 ? -16.699 18.932 8.748 1.00 76.69 182 ASP A O 1
ATOM 1428 N N . ILE A 1 183 ? -15.388 17.349 9.625 1.00 70.00 183 ILE A N 1
ATOM 1429 C CA . ILE A 1 183 ? -16.157 16.206 9.114 1.00 70.00 183 ILE A CA 1
ATOM 1430 C C . ILE A 1 183 ? -17.347 15.818 10.013 1.00 70.00 183 ILE A C 1
ATOM 1432 O O . ILE A 1 183 ? -17.817 14.682 9.991 1.00 70.00 183 ILE A O 1
ATOM 1436 N N . SER A 1 184 ? -17.812 16.765 10.830 1.00 67.44 184 SER A N 1
ATOM 1437 C CA . SER A 1 184 ? -18.885 16.586 11.822 1.00 67.44 184 SER A CA 1
ATOM 1438 C C . SER A 1 184 ? -20.283 16.492 11.188 1.00 67.44 184 SER A C 1
ATOM 1440 O O . SER A 1 184 ? -21.179 15.860 11.733 1.00 67.44 184 SER A O 1
ATOM 1442 N N . MET A 1 185 ? -20.481 17.090 10.007 1.00 53.75 185 MET A N 1
ATOM 1443 C CA . MET A 1 185 ? -21.808 17.215 9.380 1.00 53.75 185 MET A CA 1
ATOM 1444 C C . MET A 1 185 ? -22.252 15.970 8.585 1.00 53.75 185 MET A C 1
ATOM 1446 O O . MET A 1 185 ? -23.433 15.839 8.276 1.00 53.75 185 MET A O 1
ATOM 1450 N N . GLU A 1 186 ? -21.336 15.045 8.276 1.00 60.41 186 GLU A N 1
ATOM 1451 C CA . GLU A 1 186 ? -21.597 13.824 7.496 1.00 60.41 186 GLU A CA 1
ATOM 1452 C C . GLU A 1 186 ? -20.949 12.615 8.195 1.00 60.41 186 GLU A C 1
ATOM 1454 O O . GLU A 1 186 ? -19.855 12.159 7.845 1.00 60.41 186 GLU A O 1
ATOM 1459 N N . GLU A 1 187 ? -21.595 12.114 9.248 1.00 65.31 187 GLU A N 1
ATOM 1460 C CA . GLU A 1 187 ? -21.170 10.881 9.913 1.00 65.31 187 GLU A CA 1
ATOM 1461 C C . GLU A 1 187 ? -21.647 9.666 9.103 1.00 65.31 187 GLU A C 1
ATOM 1463 O O . GLU A 1 187 ? -22.805 9.252 9.181 1.00 65.31 187 GLU A O 1
ATOM 1468 N N . ASP A 1 188 ? -20.746 9.085 8.305 1.00 80.75 188 ASP A N 1
ATOM 1469 C CA . ASP A 1 188 ? -20.949 7.755 7.719 1.00 80.75 188 ASP A CA 1
ATOM 1470 C C . ASP A 1 188 ? -21.185 6.750 8.868 1.00 80.75 188 ASP A C 1
ATOM 1472 O O . ASP A 1 188 ? -20.455 6.787 9.862 1.00 80.75 188 ASP A O 1
ATOM 1476 N N . PRO A 1 189 ? -22.185 5.850 8.806 1.00 85.19 189 PRO A N 1
ATOM 1477 C CA . PRO A 1 189 ? -22.427 4.848 9.848 1.00 85.19 189 PRO A CA 1
ATOM 1478 C C . PRO A 1 189 ? -21.180 4.064 10.285 1.00 85.19 189 PRO A C 1
ATOM 1480 O O . PRO A 1 189 ? -21.074 3.692 11.457 1.00 85.19 189 PRO A O 1
ATOM 1483 N N . LEU A 1 190 ? -20.219 3.820 9.385 1.00 83.12 190 LEU A N 1
ATOM 1484 C CA . LEU A 1 190 ? -18.951 3.172 9.742 1.00 83.12 190 LEU A CA 1
ATOM 1485 C C . LEU A 1 190 ? -18.153 3.975 10.780 1.00 83.12 190 LEU A C 1
ATOM 1487 O O . LEU A 1 190 ? -17.454 3.403 11.617 1.00 83.12 190 LEU A O 1
ATOM 1491 N N . ASP A 1 191 ? -18.290 5.292 10.775 1.00 84.06 191 ASP A N 1
ATOM 1492 C CA . ASP A 1 191 ? -17.569 6.231 11.626 1.00 84.06 191 ASP A CA 1
ATOM 1493 C C . ASP A 1 191 ? -18.066 6.178 13.046 1.00 84.06 191 ASP A C 1
ATOM 1495 O O . ASP A 1 191 ? -17.263 6.113 13.972 1.00 84.06 191 ASP A O 1
ATOM 1499 N N . VAL A 1 192 ? -19.387 6.160 13.188 1.00 85.31 192 VAL A N 1
ATOM 1500 C CA . VAL A 1 192 ? -20.072 6.017 14.466 1.00 85.31 192 VAL A CA 1
ATOM 1501 C C . VAL A 1 192 ? -19.656 4.698 15.112 1.00 85.31 192 VAL A C 1
ATOM 1503 O O . VAL A 1 192 ? -19.289 4.661 16.286 1.00 85.31 192 VAL A O 1
ATOM 1506 N N . ILE A 1 193 ? -19.612 3.616 14.325 1.00 87.06 193 ILE A N 1
ATOM 1507 C CA . ILE A 1 193 ? -19.176 2.296 14.797 1.00 87.06 193 ILE A CA 1
ATOM 1508 C C . ILE A 1 193 ? -17.700 2.323 15.213 1.00 87.06 193 ILE A C 1
ATOM 1510 O O . ILE A 1 193 ? -17.343 1.780 16.261 1.00 87.06 193 ILE A O 1
ATOM 1514 N N . LEU A 1 194 ? -16.826 2.938 14.414 1.00 86.12 194 LEU A N 1
ATOM 1515 C CA . LEU A 1 194 ? -15.399 3.042 14.728 1.00 86.12 194 LEU A CA 1
ATOM 1516 C C . LEU A 1 194 ? -15.137 3.925 15.950 1.00 86.12 194 LEU A C 1
ATOM 1518 O O . LEU A 1 194 ? -14.283 3.585 16.768 1.00 86.12 194 LEU A O 1
ATOM 1522 N N . HIS A 1 195 ? -15.877 5.023 16.096 1.00 85.94 195 HIS A N 1
ATOM 1523 C CA . HIS A 1 195 ? -15.821 5.907 17.252 1.00 85.94 195 HIS A CA 1
ATOM 1524 C C . HIS A 1 195 ? -16.221 5.152 18.516 1.00 85.94 195 HIS A C 1
ATOM 1526 O O . HIS A 1 195 ? -15.431 5.066 19.455 1.00 85.94 195 HIS A O 1
ATOM 1532 N N . GLN A 1 196 ? -17.379 4.488 18.487 1.00 87.12 196 GLN A N 1
ATOM 1533 C CA . GLN A 1 196 ? -17.865 3.682 19.599 1.00 87.12 196 GLN A CA 1
ATOM 1534 C C . GLN A 1 196 ? -16.873 2.572 19.974 1.00 87.12 196 GLN A C 1
ATOM 1536 O O . GLN A 1 196 ? -16.603 2.350 21.153 1.00 87.12 196 GLN A O 1
ATOM 1541 N N . ARG A 1 197 ? -16.288 1.878 18.987 1.00 86.06 197 ARG A N 1
ATOM 1542 C CA . ARG A 1 197 ? -15.268 0.850 19.255 1.00 86.06 197 ARG A CA 1
ATOM 1543 C C . ARG A 1 197 ? -14.001 1.437 19.864 1.00 86.06 197 ARG A C 1
ATOM 1545 O O . ARG A 1 197 ? -13.438 0.818 20.761 1.00 86.06 197 ARG A O 1
ATOM 1552 N N . ARG A 1 198 ? -13.553 2.611 19.410 1.00 85.06 198 ARG A N 1
ATOM 1553 C CA . ARG A 1 198 ? -12.376 3.288 19.972 1.00 85.06 198 ARG A CA 1
ATOM 1554 C C . ARG A 1 198 ? -12.621 3.715 21.419 1.00 85.06 198 ARG A C 1
ATOM 1556 O O . ARG A 1 198 ? -11.740 3.525 22.250 1.00 85.06 198 ARG A O 1
ATOM 1563 N N . GLU A 1 199 ? -13.808 4.228 21.730 1.00 87.31 199 GLU A N 1
ATOM 1564 C CA . GLU A 1 199 ? -14.204 4.584 23.098 1.00 87.31 199 GLU A CA 1
ATOM 1565 C C . GLU A 1 199 ? -14.268 3.357 24.011 1.00 87.31 199 GLU A C 1
ATOM 1567 O O . GLU A 1 199 ? -13.674 3.358 25.089 1.00 87.31 199 GLU A O 1
ATOM 1572 N N . GLN A 1 200 ? -14.921 2.283 23.557 1.00 85.06 200 GLN A N 1
ATOM 1573 C CA . GLN A 1 200 ? -14.969 1.014 24.289 1.00 85.06 200 GLN A CA 1
ATOM 1574 C C . GLN A 1 200 ? -13.566 0.445 24.512 1.00 85.06 200 GLN A C 1
ATOM 1576 O O . GLN A 1 200 ? -13.259 -0.033 25.602 1.00 85.06 200 GLN A O 1
ATOM 1581 N N . GLN A 1 201 ? -12.690 0.531 23.506 1.00 84.81 201 GLN A N 1
ATOM 1582 C CA . GLN A 1 201 ? -11.311 0.081 23.635 1.00 84.81 201 GLN A CA 1
ATOM 1583 C C . GLN A 1 201 ? -10.543 0.926 24.656 1.00 84.81 201 GLN A C 1
ATOM 1585 O O . GLN A 1 201 ? -9.867 0.352 25.503 1.00 84.81 201 GLN A O 1
ATOM 1590 N N . ALA A 1 202 ? -10.665 2.255 24.616 1.00 86.19 202 ALA A N 1
ATOM 1591 C CA . ALA A 1 202 ? -9.994 3.148 25.560 1.00 86.19 202 ALA A CA 1
ATOM 1592 C C . ALA A 1 202 ? -10.425 2.875 27.011 1.00 86.19 202 ALA A C 1
ATOM 1594 O O . ALA A 1 202 ? -9.580 2.825 27.903 1.00 86.19 202 ALA A O 1
ATOM 1595 N N . GLN A 1 203 ? -11.718 2.618 27.234 1.00 86.69 203 GLN A N 1
ATOM 1596 C CA . GLN A 1 203 ? -12.238 2.196 28.538 1.00 86.69 203 GLN A CA 1
ATOM 1597 C C . GLN A 1 203 ? -11.676 0.828 28.946 1.00 86.69 203 GLN A C 1
ATOM 1599 O O . GLN A 1 203 ? -11.121 0.684 30.032 1.00 86.69 203 GLN A O 1
ATOM 1604 N N . SER A 1 204 ? -11.727 -0.162 28.049 1.00 84.06 204 SER A N 1
ATOM 1605 C CA . SER A 1 204 ? -11.231 -1.512 28.339 1.00 84.06 204 SER A CA 1
ATOM 1606 C C . SER A 1 204 ? -9.718 -1.571 28.570 1.00 84.06 204 SER A C 1
ATOM 1608 O O . SER A 1 204 ? -9.272 -2.372 29.380 1.00 84.06 204 SER A O 1
ATOM 1610 N N . GLN A 1 205 ? -8.925 -0.717 27.912 1.00 84.44 205 GLN A N 1
ATOM 1611 C CA . GLN A 1 205 ? -7.477 -0.625 28.120 1.00 84.44 205 GLN A CA 1
ATOM 1612 C C . GLN A 1 205 ? -7.127 0.069 29.436 1.00 84.44 205 GLN A C 1
ATOM 1614 O O . GLN A 1 205 ? -6.124 -0.282 30.054 1.00 84.44 205 GLN A O 1
ATOM 1619 N N . ALA A 1 206 ? -7.950 1.024 29.883 1.00 84.19 206 ALA A N 1
ATOM 1620 C CA . ALA A 1 206 ? -7.801 1.624 31.205 1.00 84.19 206 ALA A CA 1
ATOM 1621 C C . ALA A 1 206 ? -8.071 0.601 32.322 1.00 84.19 206 ALA A C 1
ATOM 1623 O O . ALA A 1 206 ? -7.405 0.627 33.355 1.00 84.19 206 ALA A O 1
ATOM 1624 N N . GLU A 1 207 ? -9.018 -0.314 32.105 1.00 85.94 207 GLU A N 1
ATOM 1625 C CA . GLU A 1 207 ? -9.342 -1.394 33.044 1.00 85.94 207 GLU A CA 1
ATOM 1626 C C . GLU A 1 207 ? -8.384 -2.591 32.937 1.00 85.94 207 GLU A C 1
ATOM 1628 O O . GLU A 1 207 ? -8.059 -3.221 33.945 1.00 85.94 207 GLU A O 1
ATOM 1633 N N . ASN A 1 208 ? -7.920 -2.913 31.728 1.00 85.81 208 ASN A N 1
ATOM 1634 C CA . ASN A 1 208 ? -7.041 -4.038 31.447 1.00 85.81 208 ASN A CA 1
ATOM 1635 C C . ASN A 1 208 ? -5.992 -3.676 30.373 1.00 85.81 208 ASN A C 1
ATOM 1637 O O . ASN A 1 208 ? -6.292 -3.706 29.175 1.00 85.81 208 ASN A O 1
ATOM 1641 N N . PRO A 1 209 ? -4.735 -3.402 30.766 1.00 79.50 209 PRO A N 1
ATOM 1642 C CA . PRO A 1 209 ? -3.689 -2.985 29.833 1.00 79.50 209 PRO A CA 1
ATOM 1643 C C . PRO A 1 209 ? -3.234 -4.093 28.864 1.00 79.50 209 PRO A C 1
ATOM 1645 O O . PRO A 1 209 ? -2.498 -3.803 27.924 1.00 79.50 209 PRO A O 1
ATOM 1648 N N . GLU A 1 210 ? -3.655 -5.348 29.061 1.00 81.94 210 GLU A N 1
ATOM 1649 C CA . GLU A 1 210 ? -3.338 -6.477 28.170 1.00 81.94 210 GLU A CA 1
ATOM 1650 C C . GLU A 1 210 ? -4.370 -6.646 27.034 1.00 81.94 210 GLU A C 1
ATOM 1652 O O . GLU A 1 210 ? -4.213 -7.495 26.155 1.00 81.94 210 GLU A O 1
ATOM 1657 N N . ALA A 1 211 ? -5.434 -5.834 27.017 1.00 80.12 211 ALA A N 1
ATOM 1658 C CA . ALA A 1 211 ? -6.441 -5.880 25.964 1.00 80.12 211 ALA A CA 1
ATOM 1659 C C . ALA A 1 211 ? -5.834 -5.526 24.590 1.00 80.12 211 ALA A C 1
ATOM 1661 O O . ALA A 1 211 ? -5.323 -4.423 24.370 1.00 80.12 211 ALA A O 1
ATOM 1662 N N . ALA A 1 212 ? -5.917 -6.471 23.648 1.00 80.56 212 ALA A N 1
ATOM 1663 C CA . ALA A 1 212 ? -5.365 -6.319 22.306 1.00 80.56 212 ALA A CA 1
ATOM 1664 C C . ALA A 1 212 ? -5.995 -5.121 21.563 1.00 80.56 212 ALA A C 1
ATOM 1666 O O . ALA A 1 212 ? -7.221 -4.966 21.584 1.00 80.56 212 ALA A O 1
ATOM 1667 N N . PRO A 1 213 ? -5.190 -4.281 20.884 1.00 83.00 213 PRO A N 1
ATOM 1668 C CA . PRO A 1 213 ? -5.711 -3.150 20.133 1.00 83.00 213 PRO A CA 1
ATOM 1669 C C . PRO A 1 213 ? -6.500 -3.610 18.905 1.00 83.00 213 PRO A C 1
ATOM 1671 O O . PRO A 1 213 ? -6.219 -4.662 18.323 1.00 83.00 213 PRO A O 1
ATOM 1674 N N . PHE A 1 214 ? -7.479 -2.807 18.487 1.00 82.69 214 PHE A N 1
ATOM 1675 C CA . PHE A 1 214 ? -8.251 -3.106 17.289 1.00 82.69 214 PHE A CA 1
ATOM 1676 C C . PHE A 1 214 ? -7.350 -3.112 16.041 1.00 82.69 214 PHE A C 1
ATOM 1678 O O . PHE A 1 214 ? -6.518 -2.212 15.889 1.00 82.69 214 PHE A O 1
ATOM 1685 N N . PRO A 1 215 ? -7.487 -4.103 15.139 1.00 86.44 215 PRO A N 1
ATOM 1686 C CA . PRO A 1 215 ? -6.654 -4.175 13.948 1.00 86.44 215 PRO A CA 1
ATOM 1687 C C . PRO A 1 215 ? -6.806 -2.927 13.061 1.00 86.44 215 PRO A C 1
ATOM 1689 O O . PRO A 1 215 ? -7.938 -2.533 12.759 1.00 86.44 215 PRO A O 1
ATOM 1692 N N . PRO A 1 216 ? -5.696 -2.340 12.575 1.00 83.88 216 PRO A N 1
ATOM 1693 C CA . PRO A 1 216 ? -5.731 -1.119 11.768 1.00 83.88 216 PRO A CA 1
ATOM 1694 C C . PRO A 1 216 ? -6.435 -1.321 10.419 1.00 83.88 216 PRO A C 1
ATOM 1696 O O . PRO A 1 216 ? -7.020 -0.382 9.889 1.00 83.88 216 PRO A O 1
ATOM 1699 N N . GLU A 1 217 ? -6.467 -2.553 9.896 1.00 86.00 217 GLU A N 1
ATOM 1700 C CA . GLU A 1 217 ? -7.184 -2.888 8.659 1.00 86.00 217 GLU A CA 1
ATOM 1701 C C . GLU A 1 217 ? -8.679 -2.545 8.733 1.00 86.00 217 GLU A C 1
ATOM 1703 O O . GLU A 1 217 ? -9.242 -2.071 7.753 1.00 86.00 217 GLU A O 1
ATOM 1708 N N . LEU A 1 218 ? -9.317 -2.731 9.895 1.00 84.19 218 LEU A N 1
ATOM 1709 C CA . LEU A 1 218 ? -10.742 -2.435 10.083 1.00 84.19 218 LEU A CA 1
ATOM 1710 C C . LEU A 1 218 ? -11.012 -0.948 10.336 1.00 84.19 218 LEU A C 1
ATOM 1712 O O . LEU A 1 218 ? -12.147 -0.502 10.211 1.00 84.19 218 LEU A O 1
ATOM 1716 N N . MET A 1 219 ? -9.984 -0.190 10.720 1.00 83.38 219 MET A N 1
ATOM 1717 C CA . MET A 1 219 ? -10.073 1.259 10.926 1.00 83.38 219 MET A CA 1
ATOM 1718 C C . MET A 1 219 ? -9.845 2.043 9.632 1.00 83.38 219 MET A C 1
ATOM 1720 O O . MET A 1 219 ? -10.105 3.247 9.583 1.00 83.38 219 MET A O 1
ATOM 1724 N N . ARG A 1 220 ? -9.344 1.370 8.595 1.00 87.56 220 ARG A N 1
ATOM 1725 C CA . ARG A 1 220 ? -9.020 1.969 7.311 1.00 87.56 220 ARG A CA 1
ATOM 1726 C C . ARG A 1 220 ? -10.286 2.220 6.496 1.00 87.56 220 ARG A C 1
ATOM 1728 O O . ARG A 1 220 ? -11.148 1.357 6.383 1.00 87.56 220 ARG A O 1
ATOM 1735 N N . ARG A 1 221 ? -10.367 3.405 5.891 1.00 84.62 221 ARG A N 1
ATOM 1736 C CA . ARG A 1 221 ? -11.502 3.840 5.053 1.00 84.62 221 ARG A CA 1
ATOM 1737 C C . ARG A 1 221 ? -11.173 4.006 3.580 1.00 84.62 221 ARG A C 1
ATOM 1739 O O . ARG A 1 221 ? -12.018 4.428 2.798 1.00 84.62 221 ARG A O 1
ATOM 1746 N N . TYR A 1 222 ? -9.932 3.710 3.225 1.00 91.50 222 TYR A N 1
ATOM 1747 C CA . TYR A 1 222 ? -9.470 3.723 1.855 1.00 91.50 222 TYR A CA 1
ATOM 1748 C C . TYR A 1 222 ? -9.076 2.317 1.421 1.00 91.50 222 TYR A C 1
ATOM 1750 O O . TYR A 1 222 ? -8.628 1.492 2.219 1.00 91.50 222 TYR A O 1
ATOM 1758 N N . ASN A 1 223 ? -9.214 2.077 0.127 1.00 92.56 223 ASN A N 1
ATOM 1759 C CA . ASN A 1 223 ? -8.720 0.901 -0.558 1.00 92.56 223 ASN A CA 1
ATOM 1760 C C . ASN A 1 223 ? -7.523 1.307 -1.407 1.00 92.56 223 ASN A C 1
ATOM 1762 O O . ASN A 1 223 ? -7.533 2.374 -2.018 1.00 92.56 223 ASN A O 1
ATOM 1766 N N . LEU A 1 224 ? -6.499 0.461 -1.438 1.00 93.75 224 LEU A N 1
ATOM 1767 C CA . LEU A 1 224 ? -5.298 0.689 -2.230 1.00 93.75 224 LEU A CA 1
ATOM 1768 C C . LEU A 1 224 ? -5.335 -0.185 -3.479 1.00 93.75 224 LEU A C 1
ATOM 1770 O O . LEU A 1 224 ? -5.479 -1.405 -3.382 1.00 93.75 224 LEU A O 1
ATOM 1774 N N . TYR A 1 225 ? -5.147 0.442 -4.633 1.00 94.38 225 TYR A N 1
ATOM 1775 C CA . TYR A 1 225 ? -5.072 -0.215 -5.928 1.00 94.38 225 TYR A CA 1
ATOM 1776 C C . TYR A 1 225 ? -3.727 0.076 -6.584 1.00 94.38 225 TYR A C 1
ATOM 1778 O O . TYR A 1 225 ? -3.219 1.192 -6.517 1.00 94.38 225 TYR A O 1
ATOM 1786 N N . PHE A 1 226 ? -3.155 -0.935 -7.235 1.00 92.75 226 PHE A N 1
ATOM 1787 C CA . PHE A 1 226 ? -1.974 -0.759 -8.071 1.00 92.75 226 PHE A CA 1
ATOM 1788 C C . PHE A 1 226 ? -2.395 -0.711 -9.527 1.00 92.75 226 PHE A C 1
ATOM 1790 O O . PHE A 1 226 ? -3.041 -1.639 -10.020 1.00 92.75 226 PHE A O 1
ATOM 1797 N N . LYS A 1 227 ? -1.978 0.338 -10.224 1.00 90.69 227 LYS A N 1
ATOM 1798 C CA . LYS A 1 227 ? -2.129 0.420 -11.668 1.00 90.69 227 LYS A CA 1
ATOM 1799 C C . LYS A 1 227 ? -0.891 -0.185 -12.334 1.00 90.69 227 LYS A C 1
ATOM 1801 O O . LYS A 1 227 ? 0.233 0.189 -11.980 1.00 90.69 227 LYS A O 1
ATOM 1806 N N . PRO A 1 228 ? -1.063 -1.135 -13.267 1.00 88.81 228 PRO A N 1
ATOM 1807 C CA . PRO A 1 228 ? 0.060 -1.764 -13.948 1.00 88.81 228 PRO A CA 1
ATOM 1808 C C . PRO A 1 228 ? 0.854 -0.743 -14.777 1.00 88.81 228 PRO A C 1
ATOM 1810 O O . PRO A 1 228 ? 0.342 0.312 -15.147 1.00 88.81 228 PRO A O 1
ATOM 1813 N N . LEU A 1 229 ? 2.109 -1.077 -15.083 1.00 83.50 229 LEU A N 1
ATOM 1814 C CA . LEU A 1 229 ? 2.940 -0.301 -16.006 1.00 83.50 229 LEU A CA 1
ATOM 1815 C C . LEU A 1 229 ? 2.283 -0.298 -17.398 1.00 83.50 229 LEU A C 1
ATOM 1817 O O . LEU A 1 229 ? 2.013 -1.373 -17.929 1.00 83.50 229 LEU A O 1
ATOM 1821 N N . ALA A 1 230 ? 2.064 0.868 -18.008 1.00 74.69 230 ALA A N 1
ATOM 1822 C CA . ALA A 1 230 ? 1.522 0.954 -19.367 1.00 74.69 230 ALA A CA 1
ATOM 1823 C C . ALA A 1 230 ? 2.607 0.702 -20.428 1.00 74.69 230 ALA A C 1
ATOM 1825 O O . ALA A 1 230 ? 2.325 0.184 -21.504 1.00 74.69 230 ALA A O 1
ATOM 1826 N N . SER A 1 231 ? 3.855 1.054 -20.109 1.00 67.19 231 SER A N 1
ATOM 1827 C CA . SER A 1 231 ? 5.033 0.848 -20.968 1.00 67.19 231 SER A CA 1
ATOM 1828 C C . SER A 1 231 ? 5.574 -0.582 -21.006 1.00 67.19 231 SER A C 1
ATOM 1830 O O . SER A 1 231 ? 6.401 -0.899 -21.867 1.00 67.19 231 SER A O 1
ATOM 1832 N N . ASP A 1 232 ? 5.155 -1.448 -20.082 1.00 65.19 232 ASP A N 1
ATOM 1833 C CA . ASP A 1 232 ? 5.628 -2.823 -20.099 1.00 65.19 232 ASP A CA 1
ATOM 1834 C C . ASP A 1 232 ? 4.919 -3.533 -21.255 1.00 65.19 232 ASP A C 1
ATOM 1836 O O . ASP A 1 232 ? 3.692 -3.621 -21.292 1.00 65.19 232 ASP A O 1
ATOM 1840 N N . ASN A 1 233 ? 5.694 -4.029 -22.223 1.00 58.66 233 ASN A N 1
ATOM 1841 C CA . ASN A 1 233 ? 5.208 -4.825 -23.356 1.00 58.66 233 ASN A CA 1
ATOM 1842 C C . ASN A 1 233 ? 4.754 -6.221 -22.879 1.00 58.66 233 ASN A C 1
ATOM 1844 O O . ASN A 1 233 ? 5.055 -7.244 -23.497 1.00 58.66 233 ASN A O 1
ATOM 1848 N N . ILE A 1 234 ? 4.085 -6.285 -21.728 1.00 68.00 234 ILE A N 1
ATOM 1849 C CA . ILE A 1 234 ? 3.488 -7.490 -21.189 1.00 68.00 234 ILE A CA 1
ATOM 1850 C C . ILE A 1 234 ? 2.318 -7.802 -22.105 1.00 68.00 234 ILE A C 1
ATOM 1852 O O . ILE A 1 234 ? 1.311 -7.096 -22.139 1.00 68.00 234 ILE A O 1
ATOM 1856 N N . LYS A 1 235 ? 2.465 -8.885 -22.864 1.00 72.50 235 LYS A N 1
ATOM 1857 C CA . LYS A 1 235 ? 1.347 -9.507 -23.563 1.00 72.50 235 LYS A CA 1
ATOM 1858 C C . LYS A 1 235 ? 0.240 -9.754 -22.522 1.00 72.50 235 LYS A C 1
ATOM 1860 O O . LYS A 1 235 ? 0.516 -10.480 -21.566 1.00 72.50 235 LYS A O 1
ATOM 1865 N N . PRO A 1 236 ? -0.975 -9.204 -22.698 1.00 81.94 236 PRO A N 1
ATOM 1866 C CA . PRO A 1 236 ? -2.078 -9.503 -21.795 1.00 81.94 236 PRO A CA 1
ATOM 1867 C C . PRO A 1 236 ? -2.306 -11.015 -21.780 1.00 81.94 236 PRO A C 1
ATOM 1869 O O . PRO A 1 236 ? -2.353 -11.660 -22.839 1.00 81.94 236 PRO A O 1
ATOM 1872 N N . PHE A 1 237 ? -2.384 -11.596 -20.587 1.00 84.31 237 PHE A N 1
ATOM 1873 C CA . PHE A 1 237 ? -2.538 -13.036 -20.441 1.00 84.31 237 PHE A CA 1
ATOM 1874 C C . PHE A 1 237 ? -3.974 -13.432 -20.770 1.00 84.31 237 PHE A C 1
ATOM 1876 O O . PHE A 1 237 ? -4.941 -12.896 -20.232 1.00 84.31 237 PHE A O 1
ATOM 1883 N N . ALA A 1 238 ? -4.138 -14.428 -21.640 1.00 90.56 238 ALA A N 1
ATOM 1884 C CA . ALA A 1 238 ? -5.449 -15.042 -21.790 1.00 90.56 238 ALA A CA 1
ATOM 1885 C C . ALA A 1 238 ? -5.793 -15.803 -20.499 1.00 90.56 238 ALA A C 1
ATOM 1887 O O . ALA A 1 238 ? -4.934 -16.471 -19.933 1.00 90.56 238 ALA A O 1
ATOM 1888 N N . VAL A 1 239 ? -7.063 -15.800 -20.080 1.00 90.44 239 VAL A N 1
ATOM 1889 C CA . VAL A 1 239 ? -7.516 -16.465 -18.835 1.00 90.44 239 VAL A CA 1
ATOM 1890 C C . VAL A 1 239 ? -7.079 -17.938 -18.750 1.00 90.44 239 VAL A C 1
ATOM 1892 O O . VAL A 1 239 ? -6.770 -18.442 -17.677 1.00 90.44 239 VAL A O 1
ATOM 1895 N N . ARG A 1 240 ? -6.997 -18.630 -19.894 1.00 92.94 240 ARG A N 1
ATOM 1896 C CA . ARG A 1 240 ? -6.544 -20.031 -19.997 1.00 92.94 240 ARG A CA 1
ATOM 1897 C C . ARG A 1 240 ? -5.035 -20.240 -19.813 1.00 92.94 240 ARG A C 1
ATOM 1899 O O . ARG A 1 240 ? -4.616 -21.371 -19.603 1.00 92.94 240 ARG A O 1
ATOM 1906 N N . GLU A 1 241 ? -4.236 -19.189 -19.980 1.00 90.75 241 GLU A N 1
ATOM 1907 C CA . GLU A 1 241 ? -2.770 -19.212 -19.862 1.00 90.75 241 GLU A CA 1
ATOM 1908 C C . GLU A 1 241 ? -2.314 -18.983 -18.407 1.00 90.75 241 GLU A C 1
ATOM 1910 O O . GLU A 1 241 ? -1.125 -19.082 -18.125 1.00 90.75 241 GLU A O 1
ATOM 1915 N N . VAL A 1 242 ? -3.241 -18.704 -17.479 1.00 92.06 242 VAL A N 1
ATOM 1916 C CA . VAL A 1 242 ? -2.936 -18.475 -16.060 1.00 92.06 242 VAL A CA 1
ATOM 1917 C C . VAL A 1 242 ? -2.645 -19.803 -15.359 1.00 92.06 242 VAL A C 1
ATOM 1919 O O . VAL A 1 242 ? -3.489 -20.705 -15.322 1.00 92.06 242 VAL A O 1
ATOM 1922 N N . HIS A 1 243 ? -1.456 -19.917 -14.765 1.00 93.94 243 HIS A N 1
ATOM 1923 C CA . HIS A 1 243 ? -0.993 -21.129 -14.094 1.00 93.94 243 HIS A CA 1
ATOM 1924 C C . HIS A 1 243 ? -0.673 -20.896 -12.610 1.00 93.94 243 HIS A C 1
ATOM 1926 O O . HIS A 1 243 ? -0.619 -19.774 -12.112 1.00 93.94 243 HIS A O 1
ATOM 1932 N N . GLY A 1 244 ? -0.421 -21.984 -11.872 1.00 94.00 244 GLY A N 1
ATOM 1933 C CA . GLY A 1 244 ? -0.052 -21.914 -10.451 1.00 94.00 244 GLY A CA 1
ATOM 1934 C C . GLY A 1 244 ? 1.238 -21.122 -10.179 1.00 94.00 244 GLY A C 1
ATOM 1935 O O . GLY A 1 244 ? 1.418 -20.599 -9.084 1.00 94.00 244 GLY A O 1
ATOM 1936 N N . SER A 1 245 ? 2.112 -20.975 -11.180 1.00 91.69 245 SER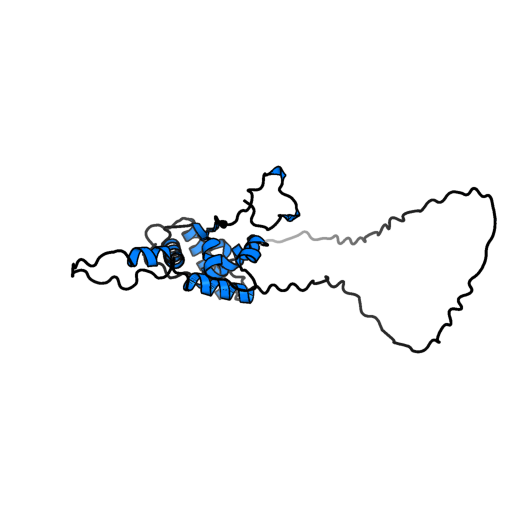 A N 1
ATOM 1937 C CA . SER A 1 245 ? 3.315 -20.134 -11.119 1.00 91.69 245 SER A CA 1
ATOM 1938 C C . SER A 1 245 ? 3.025 -18.637 -11.014 1.00 91.69 245 SER A C 1
ATOM 1940 O O . SER A 1 245 ? 3.935 -17.866 -10.701 1.00 91.69 245 SER A O 1
ATOM 1942 N N . ASP A 1 246 ? 1.793 -18.221 -11.302 1.00 90.12 246 ASP A N 1
ATOM 1943 C CA . ASP A 1 246 ? 1.382 -16.816 -11.334 1.00 90.12 246 ASP A CA 1
ATOM 1944 C C . ASP A 1 246 ? 0.657 -16.402 -10.052 1.00 90.12 246 ASP A C 1
ATOM 1946 O O . ASP A 1 246 ? 0.307 -15.238 -9.863 1.00 90.12 246 ASP A O 1
ATOM 1950 N N . MET A 1 247 ? 0.477 -17.341 -9.120 1.00 91.00 247 MET A N 1
ATOM 1951 C CA . MET A 1 247 ? -0.121 -17.061 -7.823 1.00 91.00 247 MET A CA 1
ATOM 1952 C C . MET A 1 247 ? 0.712 -16.038 -7.045 1.00 91.00 247 MET A C 1
ATOM 1954 O O . MET A 1 247 ? 1.911 -16.211 -6.838 1.00 91.00 247 MET A O 1
ATOM 1958 N N . GLY A 1 248 ? 0.047 -14.974 -6.592 1.00 89.50 248 GLY A N 1
ATOM 1959 C CA . GLY A 1 248 ? 0.670 -13.870 -5.858 1.00 89.50 248 GLY A CA 1
ATOM 1960 C C . GLY A 1 248 ? 1.256 -12.770 -6.746 1.00 89.50 248 GLY A C 1
ATOM 1961 O O . GLY A 1 248 ? 1.551 -11.686 -6.234 1.00 89.50 248 GLY A O 1
ATOM 1962 N N . LYS A 1 249 ? 1.362 -12.996 -8.061 1.00 90.38 249 LYS A N 1
ATOM 1963 C CA . LYS A 1 249 ? 1.876 -11.997 -8.999 1.00 90.38 249 LYS A CA 1
ATOM 1964 C C . LYS A 1 249 ? 0.798 -11.032 -9.475 1.00 90.38 249 LYS A C 1
ATOM 1966 O O . LYS A 1 249 ? -0.385 -11.369 -9.491 1.00 90.38 249 LYS A O 1
ATOM 1971 N N . LEU A 1 250 ? 1.221 -9.841 -9.901 1.00 89.12 250 LEU A N 1
ATOM 1972 C CA . LEU A 1 250 ? 0.352 -8.934 -10.653 1.00 89.12 250 LEU A CA 1
ATOM 1973 C C . LEU A 1 250 ? 0.279 -9.415 -12.106 1.00 89.12 250 LEU A C 1
ATOM 1975 O O . LEU A 1 250 ? 1.287 -9.358 -12.812 1.00 89.12 250 LEU A O 1
ATOM 1979 N N . ILE A 1 251 ? -0.893 -9.878 -12.535 1.00 88.44 251 ILE A N 1
ATOM 1980 C CA . ILE A 1 251 ? -1.174 -10.260 -13.924 1.00 88.44 251 ILE A CA 1
ATOM 1981 C C . ILE A 1 251 ? -2.240 -9.338 -14.516 1.00 88.44 251 ILE A C 1
ATOM 1983 O O . ILE A 1 251 ? -3.103 -8.843 -13.791 1.00 88.44 251 ILE A O 1
ATOM 1987 N N . THR A 1 252 ? -2.153 -9.116 -15.825 1.00 85.31 252 THR A N 1
ATOM 1988 C CA . THR A 1 252 ? -3.039 -8.253 -16.619 1.00 85.31 252 THR A CA 1
ATOM 1989 C C . THR A 1 252 ? -3.475 -8.959 -17.884 1.00 85.31 252 THR A C 1
ATOM 1991 O O . THR A 1 252 ? -2.617 -9.671 -18.464 1.00 85.31 252 THR A O 1
#

Radius of gyration: 34.51 Å; chains: 1; bounding box: 77×110×76 Å

pLDDT: mean 70.88, std 21.26, range [32.66, 94.56]

Organism: NCBI:txid1051891